Protein 1GP6 (pdb70)

GO terms:
  GO:0009611 response to wounding (P, IEP)
  GO:0009753 response to jasmonic acid (P, IEP)
  GO:0009718 anthocyanin-containing compound biosynthetic process (P, TAS)
  GO:0010023 proanthocyanidin biosynthetic process (P, IMP)
  GO:0007033 vacuole organization (P, IMP)

CATH classification: 2.60.120.330

InterPro domains:
  IPR005123 Oxoglutarate/iron-dependent dioxygenase domain [PS51471] (208-307)
  IPR026992 Non-haem dioxygenase, N-terminal domain [PF14226] (47-160)
  IPR027443 Isopenicillin N synthase-like superfamily [G3DSA:2.60.120.330] (1-350)
  IPR044861 Isopenicillin N synthase-like, Fe(2+) 2OG dioxygenase domain [PF03171] (212-307)
  IPR050295 Plant 2-oxoglutarate-dependent oxidoreductases [PTHR47991] (31-330)

B-factor: mean 23.36, std 8.74, range [10.27, 56.62]

Secondary structure (P-SEA, 3-state):
cbbbbaaaaaaccccccccccccccccccccccaaaaaaccccccbbbbbccccccccaaaaaaaaaaaaaaaacccbbbbccccccaaaaaaaaaaaaaaaaccaaaaaaaccccccccccccccccccccccccccccbbbbbcccccccccccccccccaaaaaaaaaaaaaaaaaaaaaaaaaaaaccccccccccccccccbbbbbbbbbbcccccccccccccbbbbcccbbbbbcccccccccccccbbbbbcccccbbbbbbcaaaaaaacccccccccbbbbbccbbbbbbbbbbccccccccccccccccccccccccccccaaaaaaaaaaaaaaaac

Sequence (349 aa):
VAVERVESLAKSGIISIPKEYIRPKEELESINDVFLEEKKEDGPQVPTIDLKNIESDDEKIRENCIEELKKASLDWGVMHLINHGIPADLMERVKKAGEEFFSLSVEEKEKYANDQATGKIQGYGSKLANNASGQLEWEDYFFHLAYPEEKRDLSIWPKTPSDYIEATSEYAKCLRLLATKVFKALSVGLGLEPDRLEKEVGGLEELLLQMKINYYPKCPQPELALGVEAHTDVSALTFILHNMVPGLQLFYEGKWVTAKCVPDSIVMHIGDTLEILSNGKYKSILHRGLVNKEKVRISWAVFCEPPKDKIVLKPLPEMVSVESPAKFPPRTFAQHIEHKLFGKEQEEL

Solvent-accessible surface area: 16379 Å² total

Structure (mmCIF, N/CA/C/O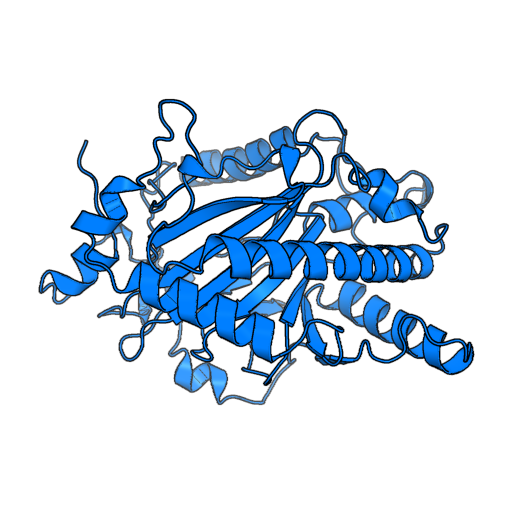 backbone):
data_1GP6
#
_entry.id   1GP6
#
_cell.length_a   61.258
_cell.length_b   72.385
_cell.length_c   87.054
_cell.angle_alpha   90.00
_cell.angle_beta   90.00
_cell.angle_gamma   90.00
#
_symmetry.space_group_name_H-M   'P 21 21 21'
#
loop_
_entity.id
_entity.type
_entity.pdbx_description
1 polymer 'LEUCOANTHOCYANIDIN DIOXYGENASE'
2 non-polymer 'SUCCINIC ACID'
3 non-polymer '2-(N-MORPHOLINO)-ETHANESULFONIC ACID'
4 non-polymer "3,5,7,3',4'-PENTAHYDROXYFLAVONE"
5 non-polymer (2S,3S)-2-(3,4-DIHYDROXYPHENYL)-3,5,7-TRIHYDROXY-2,3-DIHYDRO-4H-CHROMEN-4-ONE
6 non-polymer 'FE (II) ION'
7 water water
#
loop_
_atom_site.group_PDB
_atom_site.id
_atom_site.type_symbol
_atom_site.label_atom_id
_atom_site.label_alt_id
_atom_site.label_comp_id
_atom_site.label_asym_id
_atom_site.label_entity_id
_atom_site.label_seq_id
_atom_site.pdbx_PDB_ins_code
_atom_site.Cartn_x
_atom_site.Cartn_y
_atom_site.Cartn_z
_atom_site.occupancy
_atom_site.B_iso_or_equiv
_atom_site.auth_seq_id
_atom_site.auth_comp_id
_atom_site.auth_asym_id
_atom_site.auth_atom_id
_atom_site.pdbx_PDB_model_num
ATOM 1 N N . VAL A 1 2 ? -1.646 9.414 3.217 1.00 27.01 2 VAL A N 1
ATOM 2 C CA . VAL A 1 2 ? -0.292 9.583 3.733 1.00 27.04 2 VAL A CA 1
ATOM 3 C C . VAL A 1 2 ? -0.318 9.864 5.241 1.00 28.91 2 VAL A C 1
ATOM 4 O O . VAL A 1 2 ? -1.314 10.350 5.794 1.00 29.05 2 VAL A O 1
ATOM 8 N N . ALA A 1 3 ? 0.781 9.533 5.910 1.00 27.56 3 ALA A N 1
ATOM 9 C CA . ALA A 1 3 ? 0.879 9.776 7.341 1.00 27.90 3 ALA A CA 1
ATOM 10 C C . ALA A 1 3 ? 1.587 11.123 7.492 1.00 28.12 3 ALA A C 1
ATOM 11 O O . ALA A 1 3 ? 2.400 11.486 6.644 1.00 28.67 3 ALA A O 1
ATOM 13 N N . VAL A 1 4 ? 1.273 11.864 8.548 1.00 28.44 4 VAL A N 1
ATOM 14 C CA . VAL A 1 4 ? 1.953 13.145 8.804 1.00 29.36 4 VAL A CA 1
ATOM 15 C C . VAL A 1 4 ? 2.787 12.870 10.044 1.00 29.85 4 VAL A C 1
ATOM 16 O O . VAL A 1 4 ? 2.240 12.748 11.141 1.00 30.26 4 VAL A O 1
ATOM 20 N N . GLU A 1 5 ? 4.100 12.746 9.866 1.00 29.24 5 GLU A N 1
ATOM 21 C CA . GLU A 1 5 ? 5.001 12.448 10.978 1.00 29.44 5 GLU A CA 1
ATOM 22 C C . GLU A 1 5 ? 5.879 13.640 11.337 1.00 26.44 5 GLU A C 1
ATOM 23 O O . GLU A 1 5 ? 6.613 14.144 10.493 1.00 29.24 5 GLU A O 1
ATOM 29 N N . ARG A 1 6 ? 5.776 14.124 12.571 1.00 21.07 6 ARG A N 1
ATOM 30 C CA . ARG A 1 6 ? 6.602 15.249 13.014 1.00 18.07 6 ARG A CA 1
ATOM 31 C C . ARG A 1 6 ? 7.729 14.654 13.836 1.00 16.49 6 ARG A C 1
ATOM 32 O O . ARG A 1 6 ? 7.519 13.670 14.556 1.00 16.59 6 ARG A O 1
ATOM 40 N N . VAL A 1 7 ? 8.926 15.244 13.747 1.00 13.69 7 VAL A N 1
ATOM 41 C CA . VAL A 1 7 ? 10.053 14.720 14.505 1.00 14.42 7 VAL A CA 1
ATOM 42 C C . VAL A 1 7 ? 9.829 14.944 16.005 1.00 15.19 7 VAL A C 1
ATOM 43 O O . VAL A 1 7 ? 10.280 14.163 16.847 1.00 16.78 7 VAL A O 1
ATOM 47 N N . GLU A 1 8 ? 9.122 16.002 16.365 1.00 14.77 8 GLU A N 1
ATOM 48 C CA . GLU A 1 8 ? 8.868 16.221 17.786 1.00 15.55 8 GLU A CA 1
ATOM 49 C C . GLU A 1 8 ? 8.020 15.053 18.345 1.00 16.09 8 GLU A C 1
ATOM 50 O O . GLU A 1 8 ? 8.246 14.572 19.461 1.00 16.43 8 GLU A O 1
ATOM 56 N N . SER A 1 9 ? 7.069 14.583 17.546 1.00 17.03 9 SER A N 1
ATOM 57 C CA . SER A 1 9 ? 6.214 13.475 17.943 1.00 18.37 9 SER A CA 1
ATOM 58 C C . SER A 1 9 ? 7.062 12.233 18.119 1.00 20.09 9 SER A C 1
ATOM 59 O O . SER A 1 9 ? 6.967 11.523 19.124 1.00 20.88 9 SER A O 1
ATOM 62 N N . LEU A 1 10 ? 7.910 11.975 17.133 1.00 20.51 10 LEU A N 1
ATOM 63 C CA . LEU A 1 10 ? 8.780 10.819 17.170 1.00 22.44 10 LEU A CA 1
ATOM 64 C C . LEU A 1 10 ? 9.719 10.858 18.372 1.00 22.61 10 LEU A C 1
ATOM 65 O O . LEU A 1 10 ? 9.939 9.818 19.019 1.00 25.72 10 LEU A O 1
ATOM 70 N N . ALA A 1 11 ? 10.254 12.041 18.683 1.00 22.07 11 ALA A N 1
ATOM 71 C CA . ALA A 1 11 ? 11.178 12.223 19.795 1.00 23.49 11 ALA A CA 1
ATOM 72 C C . ALA A 1 11 ? 10.525 11.933 21.139 1.00 25.43 11 ALA A C 1
ATOM 73 O O . ALA A 1 11 ? 11.192 11.554 22.113 1.00 24.72 11 ALA A O 1
ATOM 75 N N . LYS A 1 12 ? 9.215 12.131 21.183 1.00 26.56 12 LYS A N 1
ATOM 76 C CA . LYS A 1 12 ? 8.451 11.918 22.410 1.00 29.33 12 LYS A CA 1
ATOM 77 C C . LYS A 1 12 ? 7.676 10.605 22.455 1.00 28.13 12 LYS A C 1
ATOM 78 O O . LYS A 1 12 ? 7.008 10.322 23.451 1.00 30.25 12 LYS A O 1
ATOM 84 N N . SER A 1 13 ? 7.759 9.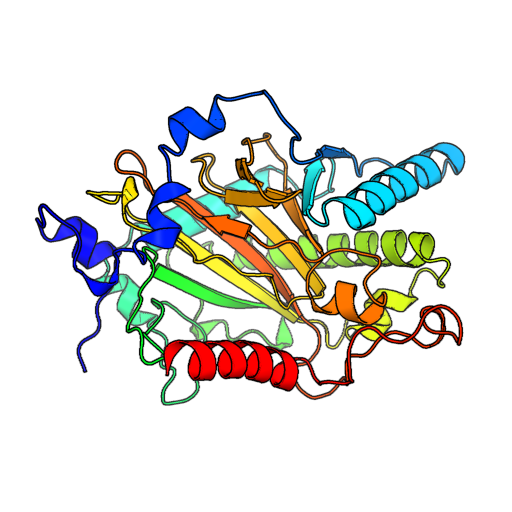806 21.391 1.00 28.93 13 SER A N 1
ATOM 85 C CA . SER A 1 13 ? 7.017 8.541 21.287 1.00 29.71 13 SER A CA 1
ATOM 86 C C . SER A 1 13 ? 7.483 7.351 22.121 1.00 30.89 13 SER A C 1
ATOM 87 O O . SER A 1 13 ? 6.791 6.322 22.173 1.00 32.90 13 SER A O 1
ATOM 90 N N . GLY A 1 14 ? 8.645 7.468 22.749 1.00 30.59 14 GLY A N 1
ATOM 91 C CA . GLY A 1 14 ? 9.165 6.378 23.550 1.00 31.57 14 GLY A CA 1
ATOM 92 C C . GLY A 1 14 ? 10.140 5.460 22.818 1.00 31.99 14 GLY A C 1
ATOM 93 O O . GLY A 1 14 ? 10.449 4.359 23.291 1.00 32.16 14 GLY A O 1
ATOM 94 N N . ILE A 1 15 ? 10.619 5.887 21.652 1.00 30.97 15 ILE A N 1
ATOM 95 C CA . ILE A 1 15 ? 11.560 5.059 20.906 1.00 28.75 15 ILE A CA 1
ATOM 96 C C . ILE A 1 15 ? 12.902 4.995 21.632 1.00 30.12 15 ILE A C 1
ATOM 97 O O . ILE A 1 15 ? 13.273 5.905 22.370 1.00 30.34 15 ILE A O 1
ATOM 102 N N . ILE A 1 16 ? 13.624 3.908 21.406 1.00 30.87 16 ILE A N 1
ATOM 103 C CA . ILE A 1 16 ? 14.936 3.723 22.015 1.00 32.37 16 ILE A CA 1
ATOM 104 C C . ILE A 1 16 ? 15.990 4.107 20.968 1.00 30.28 16 ILE A C 1
ATOM 105 O O . ILE A 1 16 ? 16.964 4.784 21.260 1.00 30.33 16 ILE A O 1
ATOM 110 N N . SER A 1 17 ? 15.752 3.662 19.744 1.00 29.05 17 SER A N 1
ATOM 111 C CA . SER A 1 17 ? 16.639 3.907 18.625 1.00 28.87 17 SER A CA 1
ATOM 112 C C . SER A 1 17 ? 15.898 4.773 17.621 1.00 28.06 17 SER A C 1
ATOM 113 O O . SER A 1 17 ? 14.663 4.814 17.630 1.00 28.08 17 SER A O 1
ATOM 116 N N . ILE A 1 18 ? 16.629 5.461 16.753 1.00 24.87 18 ILE A N 1
ATOM 117 C CA . ILE A 1 18 ? 15.934 6.261 15.755 1.00 22.59 18 ILE A CA 1
ATOM 118 C C . ILE A 1 18 ? 15.569 5.406 14.541 1.00 21.62 18 ILE A C 1
ATOM 119 O O . ILE A 1 18 ? 16.237 4.406 14.241 1.00 21.65 18 ILE A O 1
ATOM 124 N N . PRO A 1 19 ? 14.486 5.768 13.828 1.00 21.02 19 PRO A N 1
ATOM 125 C CA . PRO A 1 19 ? 14.078 5.004 12.645 1.00 22.28 19 PRO A CA 1
ATOM 126 C C . PRO A 1 19 ? 15.226 5.009 11.627 1.00 22.70 19 PRO A C 1
ATOM 127 O O . PRO A 1 19 ? 16.070 5.908 11.623 1.00 20.76 19 PRO A O 1
ATOM 131 N N . LYS A 1 20 ? 15.261 4.000 10.777 1.00 22.26 20 LYS A N 1
ATOM 132 C CA . LYS A 1 20 ? 16.319 3.906 9.776 1.00 22.65 20 LYS A CA 1
ATOM 133 C C . LYS A 1 20 ? 16.433 5.105 8.822 1.00 23.02 20 LYS A C 1
ATOM 134 O O . LYS A 1 20 ? 17.537 5.441 8.378 1.00 22.57 20 LYS A O 1
ATOM 136 N N . GLU A 1 21 ? 15.299 5.728 8.487 1.00 22.55 21 GLU A N 1
ATOM 137 C CA . GLU A 1 21 ? 15.270 6.854 7.562 1.00 22.37 21 GLU A CA 1
ATOM 138 C C . GLU A 1 21 ? 16.094 8.018 8.059 1.00 19.91 21 GLU A C 1
ATOM 139 O O . GLU A 1 21 ? 16.459 8.883 7.266 1.00 19.60 21 GLU A O 1
ATOM 145 N N . TYR A 1 22 ? 16.360 8.048 9.361 1.00 18.07 22 TYR A N 1
ATOM 146 C CA . TYR A 1 22 ? 17.127 9.142 9.967 1.00 19.63 22 TYR A CA 1
ATOM 147 C C . TYR A 1 22 ? 18.616 8.863 10.146 1.00 19.69 22 TYR A C 1
ATOM 148 O O . TYR A 1 22 ? 19.395 9.759 10.464 1.00 19.66 22 TYR A O 1
ATOM 157 N N . ILE A 1 23 ? 19.011 7.621 9.934 1.00 19.47 23 ILE A N 1
ATOM 158 C CA . ILE A 1 23 ? 20.410 7.245 10.084 1.00 19.32 23 ILE A CA 1
ATOM 159 C C . ILE A 1 23 ? 21.141 7.642 8.800 1.00 18.05 23 ILE A C 1
ATOM 160 O O . ILE A 1 23 ? 20.674 7.346 7.699 1.00 20.49 23 ILE A O 1
ATOM 165 N N . ARG A 1 24 ? 22.274 8.328 8.945 1.00 18.59 24 ARG A N 1
ATOM 166 C CA . ARG A 1 24 ? 23.031 8.785 7.784 1.00 18.44 24 ARG A CA 1
ATOM 167 C C . ARG A 1 24 ? 23.767 7.595 7.176 1.00 19.69 24 ARG A C 1
ATOM 168 O O . ARG A 1 24 ? 23.928 6.567 7.833 1.00 19.67 24 ARG A O 1
ATOM 176 N N . PRO A 1 25 ? 24.173 7.718 5.900 1.00 20.99 25 PRO A N 1
ATOM 177 C CA . PRO A 1 25 ? 24.908 6.665 5.191 1.00 22.44 25 PRO A CA 1
ATOM 178 C C . PRO A 1 25 ? 26.201 6.365 5.971 1.00 23.05 25 PRO A C 1
ATOM 179 O O . PRO A 1 25 ? 26.730 7.223 6.674 1.00 21.42 25 PRO A O 1
ATOM 183 N N . LYS A 1 26 ? 26.702 5.137 5.843 1.00 24.37 26 LYS A N 1
ATOM 184 C CA . LYS A 1 26 ? 27.906 4.726 6.563 1.00 24.71 26 LYS A CA 1
ATOM 185 C C . LYS A 1 26 ? 29.074 5.700 6.411 1.00 23.43 26 LYS A C 1
ATOM 186 O O . LYS A 1 26 ? 29.758 6.011 7.383 1.00 23.13 26 LYS A O 1
ATOM 188 N N . GLU A 1 27 ? 29.287 6.196 5.199 1.00 24.66 27 GLU A N 1
ATOM 189 C CA . GLU A 1 27 ? 30.400 7.111 4.954 1.00 24.47 27 GLU A CA 1
ATOM 190 C C . GLU A 1 27 ? 30.264 8.432 5.692 1.00 23.43 27 GLU A C 1
ATOM 191 O O . GLU A 1 27 ? 31.255 9.034 6.109 1.00 24.02 27 GLU A O 1
ATOM 197 N N . GLU A 1 28 ? 29.030 8.887 5.872 1.00 21.42 28 GLU A N 1
ATOM 198 C CA . GLU A 1 28 ? 28.812 10.164 6.562 1.00 18.98 28 GLU A CA 1
ATOM 199 C C . GLU A 1 28 ? 28.924 10.048 8.086 1.00 20.35 28 GLU A C 1
ATOM 200 O O . GLU A 1 28 ? 29.350 10.976 8.764 1.00 19.94 28 GLU A O 1
ATOM 206 N N . LEU A 1 29 ? 28.567 8.891 8.631 1.00 21.32 29 LEU A N 1
ATOM 207 C CA . LEU A 1 29 ? 28.615 8.704 10.075 1.00 21.84 29 LEU A CA 1
ATOM 208 C C . LEU A 1 29 ? 29.985 8.967 10.689 1.00 22.64 29 LEU A C 1
ATOM 209 O O . LEU A 1 29 ? 30.092 9.389 11.843 1.00 22.62 29 LEU A O 1
ATOM 214 N N . GLU A 1 30 ? 31.047 8.708 9.929 1.00 23.90 30 GLU A N 1
ATOM 215 C CA . GLU A 1 30 ? 32.374 8.924 10.466 1.00 26.27 30 GLU A CA 1
ATOM 216 C C . GLU A 1 30 ? 32.700 10.339 10.891 1.00 24.88 30 GLU A C 1
ATOM 217 O O . GLU A 1 30 ? 33.465 10.535 11.834 1.00 26.07 30 GLU A O 1
ATOM 223 N N . SER A 1 31 ? 32.120 11.330 10.214 1.00 21.46 31 SER A N 1
ATOM 224 C CA . SER A 1 31 ? 32.384 12.732 10.534 1.00 21.37 31 SER A CA 1
ATOM 225 C C . SER A 1 31 ? 31.494 13.301 11.620 1.00 20.04 31 SER A C 1
ATOM 226 O O . SER A 1 31 ? 31.686 14.447 12.018 1.00 22.21 31 SER A O 1
ATOM 229 N N . ILE A 1 32 ? 30.522 12.519 12.098 1.00 20.73 32 ILE A N 1
ATOM 230 C CA . ILE A 1 32 ? 29.575 13.008 13.119 1.00 19.40 32 ILE A CA 1
ATOM 231 C C . ILE A 1 32 ? 30.022 12.659 14.534 1.00 22.16 32 ILE A C 1
ATOM 232 O O . ILE A 1 32 ? 30.143 11.482 14.875 1.00 22.87 32 ILE A O 1
ATOM 237 N N . ASN A 1 33 ? 30.293 13.689 15.337 1.00 22.01 33 ASN A N 1
ATOM 238 C CA . ASN A 1 33 ? 30.708 13.506 16.723 1.00 24.37 33 ASN A CA 1
ATOM 239 C C . ASN A 1 33 ? 29.797 14.267 17.692 1.00 25.22 33 ASN A C 1
ATOM 240 O O . ASN A 1 33 ? 28.829 14.903 17.271 1.00 24.49 33 ASN A O 1
ATOM 245 N N . ASP A 1 34 ? 30.107 14.203 18.990 1.00 24.85 34 ASP A N 1
ATOM 246 C CA . ASP A 1 34 ? 29.296 14.886 20.002 1.00 24.73 34 ASP A CA 1
ATOM 247 C C . ASP A 1 34 ? 29.431 16.383 19.832 1.00 24.07 34 ASP A C 1
ATOM 248 O O . ASP A 1 34 ? 30.522 16.917 19.915 1.00 21.97 34 ASP A O 1
ATOM 253 N N . VAL A 1 35 ? 28.304 17.071 19.630 1.00 22.34 35 VAL A N 1
ATOM 254 C CA . VAL A 1 35 ? 28.362 18.498 19.397 1.00 21.22 35 VAL A CA 1
ATOM 255 C C . VAL A 1 35 ? 28.951 19.274 20.568 1.00 21.39 35 VAL A C 1
ATOM 256 O O . VAL A 1 35 ? 29.617 20.293 20.369 1.00 21.29 35 VAL A O 1
ATOM 260 N N . PHE A 1 36 ? 28.733 18.782 21.785 1.00 22.16 36 PHE A N 1
ATOM 261 C CA . PHE A 1 36 ? 29.250 19.470 22.955 1.00 23.57 36 PHE A CA 1
ATOM 262 C C . PHE A 1 36 ? 30.764 19.296 23.063 1.00 25.07 36 PHE A C 1
ATOM 263 O O . PHE A 1 36 ? 31.465 20.228 23.459 1.00 26.45 36 PHE A O 1
ATOM 271 N N . LEU A 1 37 ? 31.258 18.115 22.698 1.00 25.76 37 LEU A N 1
ATOM 272 C CA . LEU A 1 37 ? 32.695 17.864 22.725 1.00 28.50 37 LEU A CA 1
ATOM 273 C C . LEU A 1 37 ? 33.342 18.684 21.603 1.00 29.32 37 LEU A C 1
ATOM 274 O O . LEU A 1 37 ? 34.419 19.253 21.773 1.00 27.74 37 LEU A O 1
ATOM 279 N N . GLU A 1 38 ? 32.660 18.768 20.460 1.00 28.67 38 GLU A N 1
ATOM 280 C CA . GLU A 1 38 ? 33.159 19.547 19.322 1.00 30.90 38 GLU A CA 1
ATOM 281 C C . GLU A 1 38 ? 33.178 21.047 19.613 1.00 31.41 38 GLU A C 1
ATOM 282 O O . GLU A 1 38 ? 34.122 21.740 19.235 1.00 32.08 38 GLU A O 1
ATOM 288 N N . GLU A 1 39 ? 32.130 21.559 20.259 1.00 33.00 39 GLU A N 1
ATOM 289 C CA . GLU A 1 39 ? 32.062 22.986 20.574 1.00 34.71 39 GLU A CA 1
ATOM 290 C C . GLU A 1 39 ? 33.186 23.448 21.518 1.00 37.16 39 GLU A C 1
ATOM 291 O O . GLU A 1 39 ? 33.614 24.609 21.467 1.00 37.18 39 GLU A O 1
ATOM 297 N N . LYS A 1 40 ? 33.653 22.535 22.371 1.00 39.12 40 LYS A N 1
ATOM 298 C CA . LYS A 1 40 ? 34.707 22.833 23.335 1.00 40.94 40 LYS A CA 1
ATOM 299 C C . LYS A 1 40 ? 36.085 22.897 22.679 1.00 42.20 40 LYS A C 1
ATOM 300 O O . LYS A 1 40 ? 36.989 23.567 23.190 1.00 42.80 40 LYS A O 1
ATOM 302 N N . LYS A 1 41 ? 36.255 22.208 21.553 1.00 43.44 41 LYS A N 1
ATOM 303 C CA . LYS A 1 41 ? 37.548 22.208 20.866 1.00 45.24 41 LYS A CA 1
ATOM 304 C C . LYS A 1 41 ? 37.880 23.577 20.298 1.00 46.09 41 LYS A C 1
ATOM 305 O O . LYS A 1 41 ? 37.086 24.153 19.561 1.00 46.91 41 LYS A O 1
ATOM 311 N N . GLU A 1 42 ? 39.064 24.090 20.630 1.00 46.82 42 GLU A N 1
ATOM 312 C CA . GLU A 1 42 ? 39.469 25.411 20.160 1.00 47.48 42 GLU A CA 1
ATOM 313 C C . GLU A 1 42 ? 40.663 25.400 19.210 1.00 47.12 42 GLU A C 1
ATOM 314 O O . GLU A 1 42 ? 41.287 26.431 18.960 1.00 48.15 42 GLU A O 1
ATOM 320 N N . ASP A 1 43 ? 40.968 24.223 18.681 1.00 46.40 43 ASP A N 1
ATOM 321 C CA . ASP A 1 43 ? 42.067 24.051 17.745 1.00 44.83 43 ASP A CA 1
ATOM 322 C C . ASP A 1 43 ? 41.524 24.066 16.313 1.00 41.99 43 ASP A C 1
ATOM 323 O O . ASP A 1 43 ? 40.354 23.758 16.079 1.00 41.20 43 ASP A O 1
ATOM 328 N N . GLY A 1 44 ? 42.375 24.425 15.362 1.00 37.78 44 GLY A N 1
ATOM 329 C CA . GLY A 1 44 ? 41.936 24.463 13.982 1.00 33.62 44 GLY A CA 1
ATOM 330 C C . GLY A 1 44 ? 41.304 25.795 13.644 1.00 30.08 44 GLY A C 1
ATOM 331 O O . GLY A 1 44 ? 41.130 26.641 14.517 1.00 30.22 44 GLY A O 1
ATOM 332 N N . PRO A 1 45 ? 40.956 26.009 12.367 1.00 28.14 45 PRO A N 1
ATOM 333 C CA . PRO A 1 45 ? 40.337 27.248 11.898 1.00 26.97 45 PRO A CA 1
ATOM 334 C C . PRO A 1 45 ? 39.024 27.463 12.629 1.00 24.77 45 PRO A C 1
ATOM 335 O O . PRO A 1 45 ? 38.336 26.512 12.973 1.00 24.89 45 PRO A O 1
ATOM 339 N N . GLN A 1 46 ? 38.681 28.721 12.847 1.00 24.42 46 GLN A N 1
ATOM 340 C CA . GLN A 1 46 ? 37.469 29.063 13.565 1.00 24.15 46 GLN A CA 1
ATOM 341 C C . GLN A 1 46 ? 36.659 30.056 12.761 1.00 22.39 46 GLN A C 1
ATOM 342 O O . GLN A 1 46 ? 37.217 30.881 12.055 1.00 20.66 46 GLN A O 1
ATOM 348 N N . VAL A 1 47 ? 35.336 29.998 12.897 1.00 20.68 47 VAL A N 1
ATOM 349 C CA . VAL A 1 47 ? 34.484 30.938 12.192 1.00 19.12 47 VAL A CA 1
ATOM 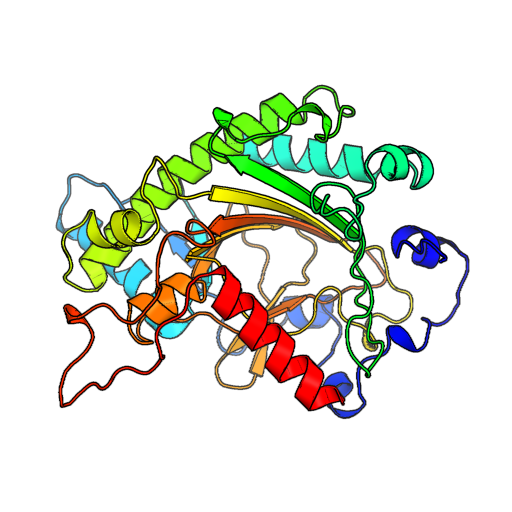350 C C . VAL A 1 47 ? 34.856 32.350 12.607 1.00 19.75 47 VAL A C 1
ATOM 351 O O . VAL A 1 47 ? 35.007 32.644 13.799 1.00 19.40 47 VAL A O 1
ATOM 355 N N . PRO A 1 48 ? 34.994 33.259 11.630 1.00 20.23 48 PRO A N 1
ATOM 356 C CA . PRO A 1 48 ? 35.357 34.628 12.002 1.00 20.79 48 PRO A CA 1
ATOM 357 C C . PRO A 1 48 ? 34.265 35.469 12.626 1.00 21.19 48 PRO A C 1
ATOM 358 O O . PRO A 1 48 ? 33.091 35.289 12.337 1.00 20.27 48 PRO A O 1
ATOM 362 N N . THR A 1 49 ? 34.659 36.364 13.536 1.00 21.18 49 THR A N 1
ATOM 363 C CA . THR A 1 49 ? 33.717 37.303 14.126 1.00 21.99 49 THR A CA 1
ATOM 364 C C . THR A 1 49 ? 34.051 38.592 13.385 1.00 23.21 49 THR A C 1
ATOM 365 O O . THR A 1 49 ? 35.214 38.991 13.333 1.00 24.14 49 THR A O 1
ATOM 369 N N . ILE A 1 50 ? 33.039 39.227 12.811 1.00 22.58 50 ILE A N 1
ATOM 370 C CA . ILE A 1 50 ? 33.195 40.434 12.025 1.00 22.42 50 ILE A CA 1
ATOM 371 C C . ILE A 1 50 ? 32.417 41.571 12.667 1.00 22.34 50 ILE A C 1
ATOM 372 O O . ILE A 1 50 ? 31.199 41.508 12.829 1.00 22.80 50 ILE A O 1
ATOM 377 N N . ASP A 1 51 ? 33.147 42.621 13.036 1.00 22.28 51 ASP A N 1
ATOM 378 C CA . ASP A 1 51 ? 32.573 43.771 13.718 1.00 21.72 51 ASP A CA 1
ATOM 379 C C . ASP A 1 51 ? 32.073 44.794 12.705 1.00 21.97 51 ASP A C 1
ATOM 380 O O . ASP A 1 51 ? 32.879 45.361 11.959 1.00 21.97 51 ASP A O 1
ATOM 385 N N . LEU A 1 52 ? 30.769 45.059 12.696 1.00 21.64 52 LEU A N 1
ATOM 386 C CA . LEU A 1 52 ? 30.188 46.001 11.761 1.00 21.98 52 LEU A CA 1
ATOM 387 C C . LEU A 1 52 ? 29.984 47.404 12.311 1.00 21.71 52 LEU A C 1
ATOM 388 O O . LEU A 1 52 ? 29.354 48.233 11.664 1.00 21.54 52 LEU A O 1
ATOM 393 N N . LYS A 1 53 ? 30.515 47.672 13.494 1.00 23.10 53 LYS A N 1
ATOM 394 C CA . LYS A 1 53 ? 30.328 48.993 14.099 1.00 26.04 53 LYS A CA 1
ATOM 395 C C . LYS A 1 53 ? 30.627 50.173 13.173 1.00 25.93 53 LYS A C 1
ATOM 396 O O . LYS A 1 53 ? 29.864 51.136 13.121 1.00 27.91 53 LYS A O 1
ATOM 402 N N . ASN A 1 54 ? 31.719 50.085 12.422 1.00 26.77 54 ASN A N 1
ATOM 403 C CA . ASN A 1 54 ? 32.126 51.185 11.547 1.00 26.77 54 ASN A CA 1
ATOM 404 C C . ASN A 1 54 ? 31.776 51.048 10.069 1.00 28.99 54 ASN A C 1
ATOM 405 O O . ASN A 1 54 ? 32.363 51.733 9.224 1.00 29.94 54 ASN A O 1
ATOM 410 N N . ILE A 1 55 ? 30.807 50.197 9.750 1.00 28.98 55 ILE A N 1
ATOM 411 C CA . ILE A 1 55 ? 30.445 49.978 8.351 1.00 30.39 55 ILE A CA 1
ATOM 412 C C . ILE A 1 55 ? 29.966 51.228 7.611 1.00 32.60 55 ILE A C 1
ATOM 413 O O . ILE A 1 55 ? 30.093 51.320 6.387 1.00 33.10 55 ILE A O 1
ATOM 418 N N . GLU A 1 56 ? 29.418 52.190 8.338 1.00 34.29 56 GLU A N 1
ATOM 419 C CA . GLU A 1 56 ? 28.942 53.421 7.710 1.00 36.62 56 GLU A CA 1
ATOM 420 C C . GLU A 1 56 ? 29.462 54.663 8.423 1.00 37.58 56 GLU A C 1
ATOM 421 O O . GLU A 1 56 ? 28.787 55.694 8.500 1.00 37.90 56 GLU A O 1
ATOM 427 N N . SER A 1 57 ? 30.679 54.542 8.937 1.00 38.10 57 SER A N 1
ATOM 428 C CA . SER A 1 57 ? 31.345 55.617 9.653 1.00 39.35 57 SER A CA 1
ATOM 429 C C . SER A 1 57 ? 31.802 56.723 8.702 1.00 40.18 57 SER A C 1
ATOM 430 O O . SER A 1 57 ? 32.197 56.444 7.567 1.00 39.00 57 SER A O 1
ATOM 433 N N . ASP A 1 58 ? 31.737 57.970 9.179 1.00 41.82 58 ASP A N 1
ATOM 434 C CA . ASP A 1 58 ? 32.168 59.142 8.407 1.00 43.64 58 ASP A CA 1
ATOM 435 C C . ASP A 1 58 ? 33.692 59.096 8.273 1.00 43.20 58 ASP A C 1
ATOM 436 O O . ASP A 1 58 ? 34.278 59.663 7.347 1.00 43.09 58 ASP A O 1
ATOM 441 N N . ASP A 1 59 ? 34.322 58.425 9.225 1.00 42.81 59 ASP A N 1
ATOM 442 C CA . ASP A 1 59 ? 35.771 58.262 9.234 1.00 42.46 59 ASP A CA 1
ATOM 443 C C . ASP A 1 59 ? 36.153 57.221 8.171 1.00 42.10 59 ASP A C 1
ATOM 444 O O . ASP A 1 59 ? 35.974 56.006 8.367 1.00 41.42 59 ASP A O 1
ATOM 449 N N . GLU A 1 60 ? 36.686 57.708 7.055 1.00 40.68 60 GLU A N 1
ATOM 450 C CA . GLU A 1 60 ? 37.074 56.864 5.941 1.00 40.44 60 GLU A CA 1
ATOM 451 C C . GLU A 1 60 ? 37.998 55.670 6.215 1.00 39.20 60 GLU A C 1
ATOM 452 O O . GLU A 1 60 ? 37.688 54.551 5.804 1.00 38.95 60 GLU A O 1
ATOM 458 N N . LYS A 1 61 ? 39.135 55.887 6.874 1.00 37.39 61 LYS A N 1
ATOM 459 C CA . LYS A 1 61 ? 40.059 54.778 7.144 1.00 36.75 61 LYS A CA 1
ATOM 460 C C . LYS A 1 61 ? 39.380 53.656 7.939 1.00 35.12 61 LYS A C 1
ATOM 461 O O . LYS A 1 61 ? 39.526 52.467 7.623 1.00 34.64 61 LYS A O 1
ATOM 463 N N . ILE A 1 62 ? 38.645 54.048 8.972 1.00 35.09 62 ILE A N 1
ATOM 464 C CA . ILE A 1 62 ? 37.942 53.099 9.819 1.00 35.86 62 ILE A CA 1
ATOM 465 C C . ILE A 1 62 ? 36.823 52.389 9.049 1.00 34.66 62 ILE A C 1
ATOM 466 O O . ILE A 1 62 ? 36.634 51.183 9.218 1.00 34.40 62 ILE A O 1
ATOM 471 N N . ARG A 1 63 ? 36.090 53.124 8.211 1.00 32.84 63 ARG A N 1
ATOM 472 C CA . ARG A 1 63 ? 35.024 52.517 7.411 1.00 32.85 63 ARG A CA 1
ATOM 473 C C . ARG A 1 63 ? 35.627 51.485 6.443 1.00 32.63 63 ARG A C 1
ATOM 474 O O . ARG A 1 63 ? 35.169 50.337 6.375 1.00 31.02 63 ARG A O 1
ATOM 482 N N . GLU A 1 64 ? 36.668 51.883 5.714 1.00 31.40 64 GLU A N 1
ATOM 483 C CA . GLU A 1 64 ? 37.337 51.001 4.775 1.00 32.10 64 GLU A CA 1
ATOM 484 C C . GLU A 1 64 ? 37.911 49.763 5.469 1.00 31.47 64 GLU A C 1
ATOM 485 O O . GLU A 1 64 ? 37.903 48.670 4.899 1.00 32.04 64 GLU A O 1
ATOM 491 N N . ASN A 1 65 ? 38.406 49.920 6.697 1.00 29.83 65 ASN A N 1
ATOM 492 C CA . ASN A 1 65 ? 38.942 48.776 7.426 1.00 29.31 65 ASN A CA 1
ATOM 493 C C . ASN A 1 65 ? 37.834 47.759 7.703 1.00 27.44 65 ASN A C 1
ATOM 494 O O . ASN A 1 65 ? 38.069 46.558 7.625 1.00 26.60 65 ASN A O 1
ATOM 499 N N . CYS A 1 66 ? 36.644 48.254 8.025 1.00 26.39 66 CYS A N 1
ATOM 500 C CA . CYS A 1 66 ? 35.479 47.394 8.310 1.00 25.52 66 CYS A CA 1
ATOM 501 C C . CYS A 1 66 ? 35.080 46.648 7.031 1.00 25.03 66 CYS A C 1
ATOM 502 O O . CYS A 1 66 ? 34.889 45.431 7.044 1.00 25.86 66 CYS A O 1
ATOM 505 N N . ILE A 1 67 ? 34.941 47.393 5.940 1.00 24.53 67 ILE A N 1
ATOM 506 C CA . ILE A 1 67 ? 34.618 46.818 4.634 1.00 25.56 67 ILE A CA 1
ATOM 507 C C . ILE A 1 67 ? 35.622 45.729 4.237 1.00 24.62 67 ILE A C 1
ATOM 508 O O . ILE A 1 67 ? 35.232 44.667 3.739 1.00 23.33 67 ILE A O 1
ATOM 513 N N . GLU A 1 68 ? 36.912 45.984 4.466 1.00 23.37 68 GLU A N 1
ATOM 514 C CA . GLU A 1 68 ? 37.945 45.019 4.127 1.00 23.25 68 GLU A CA 1
ATOM 515 C C . GLU A 1 68 ? 37.853 43.750 4.967 1.00 21.86 68 GLU A C 1
ATOM 516 O O . GLU A 1 68 ? 38.089 42.657 4.461 1.00 21.16 68 GLU A O 1
ATOM 522 N N . GLU A 1 69 ? 37.558 43.886 6.260 1.00 21.26 69 GLU A N 1
ATOM 523 C CA . GLU A 1 69 ? 37.436 42.713 7.103 1.00 22.22 69 GLU A CA 1
ATOM 524 C C . GLU A 1 69 ? 36.226 41.894 6.653 1.00 20.84 69 GLU A C 1
ATOM 525 O O . GLU A 1 69 ? 36.286 40.675 6.595 1.00 21.53 69 GLU A O 1
ATOM 531 N N . LEU A 1 70 ? 35.138 42.576 6.343 1.00 20.30 70 LEU A N 1
ATOM 532 C CA . LEU A 1 70 ? 33.927 41.881 5.890 1.00 20.89 70 LEU A CA 1
ATOM 533 C C . LEU A 1 70 ? 34.196 41.162 4.561 1.00 21.41 70 LEU A C 1
ATOM 534 O O . LEU A 1 70 ? 33.813 39.994 4.368 1.00 20.79 70 LEU A O 1
ATOM 539 N N . LYS A 1 71 ? 34.858 41.881 3.652 1.00 20.36 71 LYS A N 1
ATOM 540 C CA . LYS A 1 71 ? 35.215 41.359 2.342 1.00 20.48 71 LYS A CA 1
ATOM 541 C C . LYS A 1 71 ? 36.068 40.127 2.502 1.00 21.68 71 LYS A C 1
ATOM 542 O O . LYS A 1 71 ? 35.783 39.089 1.907 1.00 20.43 71 LYS A O 1
ATOM 548 N N . LYS A 1 72 ? 37.124 40.235 3.313 1.00 19.89 72 LYS A N 1
ATOM 549 C CA . LYS A 1 72 ? 38.020 39.107 3.529 1.00 20.90 72 LYS A CA 1
ATOM 550 C C . LYS A 1 72 ? 37.336 37.856 4.083 1.00 19.93 72 LYS A C 1
ATOM 551 O O . LYS A 1 72 ? 37.609 36.748 3.618 1.00 18.40 72 LYS A O 1
ATOM 557 N N . ALA A 1 73 ? 36.453 38.026 5.067 1.00 18.81 73 ALA A N 1
ATOM 558 C CA . ALA A 1 73 ? 35.735 36.879 5.629 1.00 17.77 73 ALA A CA 1
ATOM 559 C C . ALA A 1 73 ? 34.812 36.245 4.562 1.00 17.37 73 ALA A C 1
ATOM 560 O O . ALA A 1 73 ? 34.638 35.015 4.511 1.00 17.62 73 ALA A O 1
ATOM 562 N N . SER A 1 74 ? 34.240 37.092 3.720 1.00 16.49 74 SER A N 1
ATOM 563 C CA . SER A 1 74 ? 33.316 36.636 2.678 1.00 15.49 74 SER A CA 1
ATOM 564 C C . SER A 1 74 ? 34.005 35.900 1.544 1.00 16.82 74 SER A C 1
ATOM 565 O O . SER A 1 74 ? 33.401 35.017 0.947 1.00 16.78 74 SER A O 1
ATOM 568 N N . LEU A 1 75 ? 35.253 36.258 1.224 1.00 16.64 75 LEU A N 1
ATOM 569 C CA . LEU A 1 75 ? 35.998 35.568 0.154 1.00 17.20 75 LEU A CA 1
ATOM 570 C C . LEU A 1 75 ? 36.586 34.257 0.647 1.00 16.87 75 LEU A C 1
ATOM 571 O O . LEU A 1 75 ? 36.874 33.346 -0.126 1.00 18.96 75 LEU A O 1
ATOM 576 N N . ASP A 1 76 ? 36.817 34.186 1.950 1.00 17.48 76 ASP A N 1
ATOM 577 C CA . ASP A 1 76 ? 37.467 33.032 2.543 1.00 19.45 76 ASP A CA 1
ATOM 578 C C . ASP A 1 76 ? 36.472 32.007 3.080 1.00 19.57 76 ASP A C 1
ATOM 579 O O . ASP A 1 76 ? 36.347 30.898 2.538 1.00 19.53 76 ASP A O 1
ATOM 584 N N . TRP A 1 77 ? 35.786 32.385 4.155 1.00 18.68 77 TRP A N 1
ATOM 585 C CA . TRP A 1 77 ? 34.784 31.531 4.789 1.00 17.61 77 TRP A CA 1
ATOM 586 C C . TRP A 1 77 ? 33.390 31.620 4.145 1.00 17.89 77 TRP A C 1
ATOM 587 O O . TRP A 1 77 ? 32.721 30.595 3.918 1.00 17.18 77 TRP A O 1
ATOM 598 N N . GLY A 1 78 ? 32.936 32.849 3.898 1.00 16.53 78 GLY A N 1
ATOM 599 C CA . GLY A 1 78 ? 31.590 33.045 3.368 1.00 15.64 78 GLY A CA 1
ATOM 600 C C . GLY A 1 78 ? 30.584 32.966 4.517 1.00 16.10 78 GLY A C 1
ATOM 601 O O . GLY A 1 78 ? 29.380 33.013 4.298 1.00 16.12 78 GLY A O 1
ATOM 602 N N . VAL A 1 79 ? 31.069 32.860 5.753 1.00 13.16 79 VAL A N 1
ATOM 603 C CA . VAL A 1 79 ? 30.170 32.793 6.920 1.00 14.14 79 VAL A CA 1
ATOM 604 C C . VAL A 1 79 ? 30.906 33.456 8.097 1.00 15.22 79 VAL A C 1
ATOM 605 O O . VAL A 1 79 ? 32.129 33.413 8.130 1.00 16.83 79 VAL A O 1
ATOM 609 N N . MET A 1 80 ? 30.173 34.040 9.046 1.00 15.97 80 MET A N 1
ATOM 610 C CA . MET A 1 80 ? 30.806 34.761 10.138 1.00 17.10 80 MET A CA 1
ATOM 611 C C . MET A 1 80 ? 29.785 35.132 11.201 1.00 18.14 80 MET A C 1
ATOM 612 O O . MET A 1 80 ? 28.572 35.085 10.971 1.00 17.14 80 MET A O 1
ATOM 617 N N . HIS A 1 81 ? 30.296 35.491 12.371 1.00 17.92 81 HIS A N 1
ATOM 618 C CA . HIS A 1 81 ? 29.461 35.955 13.449 1.00 17.14 81 HIS A CA 1
ATOM 619 C C . HIS A 1 81 ? 29.532 37.471 13.380 1.00 17.40 81 HIS A C 1
ATOM 620 O O . HIS A 1 81 ? 30.611 38.038 13.590 1.00 18.35 81 HIS A O 1
ATOM 627 N N . LEU A 1 82 ? 28.417 38.136 13.088 1.00 17.24 82 LEU A N 1
ATOM 628 C CA . LEU A 1 82 ? 28.399 39.585 13.042 1.00 17.25 82 LEU A CA 1
ATOM 629 C C . LEU A 1 82 ? 28.132 40.178 14.438 1.00 20.44 82 LEU A C 1
ATOM 630 O O . LEU A 1 82 ? 27.233 39.712 15.138 1.00 18.20 82 LEU A O 1
ATOM 635 N N . ILE A 1 83 ? 28.922 41.187 14.834 1.00 21.86 83 ILE A N 1
ATOM 636 C CA . ILE A 1 83 ? 28.686 41.885 16.109 1.00 21.90 83 ILE A CA 1
ATOM 637 C C . ILE A 1 83 ? 28.532 43.371 15.803 1.00 21.38 83 ILE A C 1
ATOM 638 O O . ILE A 1 83 ? 29.007 43.846 14.752 1.00 20.74 83 ILE A O 1
ATOM 643 N N . ASN A 1 84 ? 27.855 44.106 16.687 1.00 21.76 84 ASN A N 1
ATOM 644 C CA . ASN A 1 84 ? 27.601 45.534 16.469 1.00 23.62 84 ASN A CA 1
ATOM 645 C C . ASN A 1 84 ? 26.896 45.725 15.122 1.00 24.27 84 ASN A C 1
ATOM 646 O O . ASN A 1 84 ? 27.199 46.657 14.358 1.00 23.53 84 ASN A O 1
ATOM 651 N N . HIS A 1 85 ? 25.917 44.852 14.864 1.00 22.38 85 HIS A N 1
ATOM 652 C CA . HIS A 1 85 ? 25.137 44.848 13.619 1.00 21.60 85 HIS A CA 1
ATOM 653 C C . HIS A 1 85 ? 23.970 45.842 13.584 1.00 21.25 85 HIS A C 1
ATOM 654 O O . HIS A 1 85 ? 23.292 45.987 12.564 1.00 21.95 85 HIS A O 1
ATOM 661 N N . GLY A 1 86 ? 23.710 46.509 14.705 1.00 22.09 86 GLY A N 1
ATOM 662 C CA . GLY A 1 86 ? 22.625 47.473 14.731 1.00 20.95 86 GLY A CA 1
ATOM 663 C C . GLY A 1 86 ? 21.234 46.956 15.061 1.00 21.74 86 GLY A C 1
ATOM 664 O O . GLY A 1 86 ? 20.318 47.758 15.166 1.00 22.41 86 GLY A O 1
ATOM 665 N N . ILE A 1 87 ? 21.049 45.645 15.218 1.00 20.23 87 ILE A N 1
ATOM 666 C CA . ILE A 1 87 ? 19.714 45.120 15.532 1.00 19.51 87 ILE A CA 1
ATOM 667 C C . ILE A 1 87 ? 19.614 45.107 17.056 1.00 19.40 87 ILE A C 1
ATOM 668 O O . ILE A 1 87 ? 20.435 44.495 17.709 1.00 20.19 87 ILE A O 1
ATOM 673 N N . PRO A 1 88 ? 18.608 45.779 17.627 1.00 19.89 88 PRO A N 1
ATOM 674 C CA . PRO A 1 88 ? 18.496 45.788 19.085 1.00 20.73 88 PRO A CA 1
ATOM 675 C C . PRO A 1 88 ? 18.484 44.414 19.712 1.00 20.09 88 PRO A C 1
ATOM 676 O O . PRO A 1 88 ? 17.782 43.493 19.249 1.00 18.38 88 PRO A O 1
ATOM 680 N N . ALA A 1 89 ? 19.256 44.280 20.777 1.00 19.75 89 ALA A N 1
ATOM 681 C CA . ALA A 1 89 ? 19.362 43.018 21.487 1.00 20.04 89 ALA A CA 1
ATOM 682 C C . ALA A 1 89 ? 18.038 42.582 22.085 1.00 22.17 89 ALA A C 1
ATOM 683 O O . ALA A 1 89 ? 17.725 41.394 22.072 1.00 18.90 89 ALA A O 1
ATOM 685 N N . ASP A 1 90 ? 17.243 43.521 22.594 1.00 19.93 90 ASP A N 1
ATOM 686 C CA . ASP A 1 90 ? 15.982 43.115 23.196 1.00 19.99 90 ASP A CA 1
ATOM 687 C C . ASP A 1 90 ? 14.971 42.691 22.160 1.00 20.02 90 ASP A C 1
ATOM 688 O O . ASP A 1 90 ? 14.153 41.836 22.440 1.00 19.53 90 ASP A O 1
ATOM 693 N N . LEU A 1 91 ? 15.022 43.265 20.954 1.00 17.54 91 LEU A N 1
ATOM 694 C CA . LEU A 1 91 ? 14.093 42.831 19.914 1.00 17.88 91 LEU A CA 1
ATOM 695 C C . LEU A 1 91 ? 14.403 41.363 19.554 1.00 17.24 91 LEU A C 1
ATOM 696 O O . LEU A 1 91 ? 13.494 40.544 19.417 1.00 18.82 91 LEU A O 1
ATOM 701 N N . MET A 1 92 ? 15.685 41.040 19.415 1.00 16.47 92 MET A N 1
ATOM 702 C CA . MET A 1 92 ? 16.066 39.672 19.094 1.00 18.62 92 MET A CA 1
ATOM 703 C C . MET A 1 92 ? 15.640 38.704 20.201 1.00 18.46 92 MET A C 1
ATOM 704 O O . MET A 1 92 ? 15.204 37.586 19.917 1.00 18.69 92 MET A O 1
ATOM 709 N N . GLU A 1 93 ? 15.740 39.121 21.461 1.00 17.48 93 GLU A N 1
ATOM 710 C CA . GLU A 1 93 ? 15.314 38.229 22.540 1.00 16.94 93 GLU A CA 1
ATOM 711 C C . GLU A 1 93 ? 13.810 38.033 22.472 1.00 15.25 93 GLU A C 1
ATOM 712 O O . GLU A 1 93 ? 13.309 36.958 22.797 1.00 16.28 93 GLU A O 1
ATOM 718 N N . ARG A 1 94 ? 13.065 39.081 22.109 1.00 14.72 94 ARG A N 1
ATOM 719 C CA . ARG A 1 94 ? 11.616 38.951 22.011 1.00 14.31 94 ARG A CA 1
ATOM 720 C C . ARG A 1 94 ? 11.237 37.991 20.879 1.00 16.52 94 ARG A C 1
ATOM 721 O O . ARG A 1 94 ? 10.305 37.194 21.016 1.00 14.81 94 ARG A O 1
ATOM 729 N N . VAL A 1 95 ? 11.941 38.092 19.757 1.00 15.96 95 VAL A N 1
ATOM 730 C CA . VAL A 1 95 ? 11.649 37.210 18.632 1.00 18.20 95 VAL A CA 1
ATOM 731 C C . VAL A 1 95 ? 11.886 35.751 19.052 1.00 16.53 95 VAL A C 1
ATOM 732 O O . VAL A 1 95 ? 11.041 34.875 18.805 1.00 19.01 95 VAL A O 1
ATOM 736 N N . LYS A 1 96 ? 13.014 35.488 19.707 1.00 17.81 96 LYS A N 1
ATOM 737 C CA . LYS A 1 96 ? 13.333 34.131 20.119 1.00 17.41 96 LYS A CA 1
ATOM 738 C C . LYS A 1 96 ? 12.354 33.604 21.151 1.00 18.69 96 LYS A C 1
ATOM 739 O O . LYS A 1 96 ? 11.945 32.436 21.098 1.00 17.09 96 LYS A O 1
ATOM 745 N N . LYS A 1 97 ? 11.977 34.447 22.109 1.00 17.44 97 LYS A N 1
ATOM 746 C CA . LYS A 1 97 ? 11.025 34.013 23.116 1.00 16.92 97 LYS A CA 1
ATOM 747 C C . LYS A 1 97 ? 9.711 33.629 22.426 1.00 17.05 97 LYS A C 1
ATOM 748 O O . LYS A 1 97 ? 9.089 32.612 22.754 1.00 15.53 97 LYS A O 1
ATOM 754 N N . ALA A 1 98 ? 9.292 34.428 21.435 1.00 16.60 98 ALA A N 1
ATOM 755 C CA . ALA A 1 98 ? 8.034 34.142 20.774 1.00 16.56 98 ALA A CA 1
ATOM 756 C C . ALA A 1 98 ? 8.093 32.836 20.007 1.00 17.47 98 ALA A C 1
ATOM 757 O O . ALA A 1 98 ? 7.104 32.117 19.961 1.00 16.89 98 ALA A O 1
ATOM 759 N N . GLY A 1 99 ? 9.247 32.537 19.425 1.00 17.85 99 GLY A N 1
ATOM 760 C CA . GLY A 1 99 ? 9.393 31.300 18.659 1.00 18.39 99 GLY A CA 1
ATOM 761 C C . GLY A 1 99 ? 9.394 30.092 19.585 1.00 18.36 99 GLY A C 1
ATOM 762 O O . GLY A 1 99 ? 8.784 29.051 19.284 1.00 17.55 99 GLY A O 1
ATOM 763 N N . GLU A 1 100 ? 10.068 30.241 20.725 1.00 17.21 100 GLU A N 1
ATOM 764 C CA . GLU A 1 100 ? 10.125 29.195 21.733 1.00 16.85 100 GLU A CA 1
ATOM 765 C C . GLU A 1 100 ? 8.709 28.895 22.230 1.00 18.44 100 GLU A C 1
ATOM 766 O O . GLU A 1 100 ? 8.331 27.735 22.417 1.00 17.97 100 GLU A O 1
ATOM 772 N N . GLU A 1 101 ? 7.924 29.946 22.453 1.00 18.53 101 GLU A N 1
ATOM 773 C CA . GLU A 1 101 ? 6.543 29.762 22.900 1.00 18.61 101 GLU A CA 1
ATOM 774 C C . GLU A 1 101 ? 5.677 29.079 21.867 1.00 17.00 101 GLU A C 1
ATOM 775 O O . GLU A 1 101 ? 4.850 28.231 22.203 1.00 17.87 101 GLU A O 1
ATOM 781 N N . PHE A 1 102 ? 5.839 29.438 20.600 1.00 16.01 102 PHE A N 1
ATOM 782 C CA . PHE A 1 102 ? 5.035 28.773 19.589 1.00 16.00 102 PHE A CA 1
ATOM 783 C C . PHE A 1 102 ? 5.413 27.289 19.558 1.00 15.81 102 PHE A C 1
ATOM 784 O O . PHE A 1 102 ? 4.535 26.413 19.546 1.00 16.82 102 PHE A O 1
ATOM 792 N N . PHE A 1 103 ? 6.708 26.992 19.557 1.00 16.26 103 PHE A N 1
ATOM 793 C CA . PHE A 1 103 ? 7.099 25.589 19.493 1.00 15.08 103 PHE A CA 1
ATOM 794 C C . PHE A 1 103 ? 6.782 24.790 20.737 1.00 17.67 103 PHE A C 1
ATOM 795 O O . PHE A 1 103 ? 6.784 23.553 20.695 1.00 17.84 103 PHE A O 1
ATOM 803 N N . SER A 1 104 ? 6.494 25.478 21.839 1.00 19.39 104 SER A N 1
ATOM 804 C CA . SER A 1 104 ? 6.122 24.776 23.065 1.00 21.21 104 SER A CA 1
ATOM 805 C C . SER A 1 104 ? 4.674 24.313 23.054 1.00 20.50 104 SER A C 1
ATOM 806 O O . SER A 1 104 ? 4.248 23.553 23.946 1.00 21.23 104 SER A O 1
ATOM 809 N N . LEU A 1 105 ? 3.905 24.774 22.078 1.00 19.24 105 LEU A N 1
ATOM 810 C CA . LEU A 1 105 ? 2.516 24.341 21.950 1.00 20.60 105 LEU A CA 1
ATOM 811 C C . LEU A 1 105 ? 2.577 22.855 21.565 1.00 20.46 105 LEU A C 1
ATOM 812 O O . LEU A 1 105 ? 3.595 22.370 21.073 1.00 20.55 105 LEU A O 1
ATOM 817 N N . SER A 1 106 ? 1.504 22.122 21.802 1.00 21.78 106 SER A N 1
ATOM 818 C CA . SER A 1 106 ? 1.491 20.697 21.433 1.00 20.82 106 SER A CA 1
ATOM 819 C C . SER A 1 106 ? 1.554 20.584 19.917 1.00 21.02 106 SER A C 1
ATOM 820 O O . SER A 1 106 ? 1.176 21.510 19.198 1.00 20.71 106 SER A O 1
ATOM 823 N N . VAL A 1 107 ? 2.030 19.441 19.439 1.00 20.81 107 VAL A N 1
ATOM 824 C CA . VAL A 1 107 ? 2.073 19.188 18.008 1.00 19.31 107 VAL A CA 1
ATOM 825 C C . VAL A 1 107 ? 0.670 19.394 17.460 1.00 20.39 107 VAL A C 1
ATOM 826 O O . VAL A 1 107 ? 0.475 19.951 16.373 1.00 19.76 107 VAL A O 1
ATOM 830 N N . GLU A 1 108 ? -0.340 18.953 18.209 1.00 21.75 108 GLU A N 1
ATOM 831 C CA . GLU A 1 108 ? -1.706 19.122 17.735 1.00 22.79 108 GLU A CA 1
ATOM 832 C C . GLU A 1 108 ? -2.091 20.575 17.482 1.00 21.34 108 GLU A C 1
ATOM 833 O O . GLU A 1 108 ? -2.751 20.872 16.497 1.00 19.89 108 GLU A O 1
ATOM 839 N N . GLU A 1 109 ? -1.673 21.483 18.365 1.00 20.44 109 GLU A N 1
ATOM 840 C CA . GLU A 1 109 ? -1.971 22.904 18.171 1.00 20.51 109 GLU A CA 1
ATOM 841 C C . GLU A 1 109 ? -1.199 23.419 16.959 1.00 18.13 109 GLU A C 1
ATOM 842 O O . GLU A 1 109 ? -1.711 24.187 16.166 1.00 17.56 109 GLU A O 1
ATOM 848 N N . LYS A 1 110 ? 0.049 22.987 16.814 1.00 18.20 110 LYS A N 1
ATOM 849 C CA . LYS A 1 110 ? 0.858 23.453 15.682 1.00 17.41 110 LYS A CA 1
ATOM 850 C C . LYS A 1 110 ? 0.336 22.943 14.323 1.00 17.19 110 LYS A C 1
ATOM 851 O O . LYS A 1 110 ? 0.523 23.596 13.294 1.00 16.13 110 LYS A O 1
ATOM 857 N N . GLU A 1 111 ? -0.310 21.780 14.315 1.00 17.84 111 GLU A N 1
ATOM 858 C CA . GLU A 1 111 ? -0.851 21.243 13.062 1.00 18.14 111 GLU A CA 1
ATOM 859 C C . GLU A 1 111 ? -1.920 22.146 12.446 1.00 19.12 111 GLU A C 1
ATOM 860 O O . GLU A 1 111 ? -2.285 22.002 11.275 1.00 17.59 111 GLU A O 1
ATOM 866 N N . LYS A 1 112 ? -2.462 23.060 13.242 1.00 19.20 112 LYS A N 1
ATOM 867 C CA . LYS A 1 112 ? -3.448 23.963 12.705 1.00 20.21 112 LYS A CA 1
ATOM 868 C C . LYS A 1 112 ? -2.781 24.911 11.709 1.00 19.53 112 LYS A C 1
ATOM 869 O O . LYS A 1 112 ? -3.463 25.552 10.908 1.00 19.55 112 LYS A O 1
ATOM 875 N N . TYR A 1 113 ? -1.443 24.961 11.758 1.00 17.15 113 TYR A N 1
ATOM 876 C CA . TYR A 1 113 ? -0.631 25.789 10.883 1.00 16.57 113 TYR A CA 1
ATOM 877 C C . TYR A 1 113 ? 0.100 24.971 9.828 1.00 15.91 113 TYR A C 1
ATOM 878 O O . TYR A 1 113 ? 0.933 25.525 9.087 1.00 16.13 113 TYR A O 1
ATOM 887 N N . ALA A 1 114 ? -0.203 23.677 9.756 1.00 14.88 114 ALA A N 1
ATOM 888 C CA . ALA A 1 114 ? 0.467 22.801 8.788 1.00 16.11 114 ALA A CA 1
ATOM 889 C C . ALA A 1 114 ? 0.512 23.300 7.351 1.00 16.90 114 ALA A C 1
ATOM 890 O O . ALA A 1 114 ? -0.481 23.845 6.801 1.00 16.45 114 ALA A O 1
ATOM 892 N N . ASN A 1 115 ? 1.676 23.107 6.721 1.00 15.92 115 ASN A N 1
ATOM 893 C CA . ASN A 1 115 ? 1.838 23.485 5.338 1.00 16.13 115 ASN A CA 1
ATOM 894 C C . ASN A 1 115 ? 1.187 22.399 4.487 1.00 17.03 115 ASN A C 1
ATOM 895 O O . ASN A 1 115 ? 0.685 21.394 5.023 1.00 18.21 115 ASN A O 1
ATOM 900 N N . ASP A 1 116 ? 1.118 22.625 3.184 1.00 17.71 116 ASP A N 1
ATOM 901 C CA . ASP A 1 116 ? 0.507 21.647 2.275 1.00 19.61 116 ASP A CA 1
ATOM 902 C C . ASP A 1 116 ? 1.164 21.801 0.913 1.00 19.77 116 ASP A C 1
ATOM 903 O O . ASP A 1 116 ? 0.673 22.501 0.027 1.00 19.02 116 ASP A O 1
ATOM 908 N N . GLN A 1 117 ? 2.280 21.108 0.744 1.00 20.16 117 GLN A N 1
ATOM 909 C CA . GLN A 1 117 ? 3.062 21.225 -0.482 1.00 19.62 117 GLN A CA 1
ATOM 910 C C . GLN A 1 117 ? 2.321 20.780 -1.728 1.00 17.20 117 GLN A C 1
ATOM 911 O O . GLN A 1 117 ? 2.550 21.301 -2.824 1.00 16.79 117 GLN A O 1
ATOM 917 N N . ALA A 1 118 ? 1.442 19.810 -1.548 1.00 16.48 118 ALA A N 1
ATOM 918 C CA . ALA A 1 118 ? 0.688 19.300 -2.682 1.00 15.29 118 ALA A CA 1
ATOM 919 C C . ALA A 1 118 ? -0.177 20.375 -3.332 1.00 16.77 118 ALA A C 1
ATOM 920 O O . ALA A 1 118 ? -0.511 20.247 -4.508 1.00 15.85 118 ALA A O 1
ATOM 922 N N . THR A 1 119 ? -0.569 21.411 -2.582 1.00 16.58 119 THR A N 1
ATOM 923 C CA . THR A 1 119 ? -1.390 22.467 -3.190 1.00 16.21 119 THR A CA 1
ATOM 924 C C . THR A 1 119 ? -0.625 23.777 -3.286 1.00 17.19 119 THR A C 1
ATOM 925 O O . THR A 1 119 ? -1.208 24.859 -3.482 1.00 18.01 119 THR A O 1
ATOM 929 N N . GLY A 1 120 ? 0.689 23.682 -3.110 1.00 17.32 120 GLY A N 1
ATOM 930 C CA . GLY A 1 120 ? 1.546 24.855 -3.199 1.00 17.55 120 GLY A CA 1
ATOM 931 C C . GLY A 1 120 ? 1.611 25.705 -1.954 1.00 17.61 120 GLY A C 1
ATOM 932 O O . GLY A 1 120 ? 2.155 26.818 -2.014 1.00 17.52 120 GLY A O 1
ATOM 933 N N . LYS A 1 121 ? 1.051 25.235 -0.844 1.00 15.88 121 LYS A N 1
ATOM 934 C CA . LYS A 1 121 ? 1.084 26.040 0.396 1.00 17.96 121 LYS A CA 1
ATOM 935 C C . LYS A 1 121 ? 2.362 25.677 1.122 1.00 17.25 121 LYS A C 1
ATOM 936 O O . LYS A 1 121 ? 2.393 24.804 1.993 1.00 17.83 121 LYS A O 1
ATOM 942 N N . ILE A 1 122 ? 3.429 26.366 0.742 1.00 17.74 122 ILE A N 1
ATOM 943 C CA . ILE A 1 122 ? 4.740 26.068 1.307 1.00 16.46 122 ILE A CA 1
ATOM 944 C C . ILE A 1 122 ? 5.026 26.748 2.638 1.00 15.01 122 ILE A C 1
ATOM 945 O O . ILE A 1 122 ? 6.004 26.431 3.295 1.00 14.48 122 ILE A O 1
ATOM 950 N N . GLN A 1 123 ? 4.165 27.674 3.030 1.00 15.77 123 GLN A N 1
ATOM 951 C CA . GLN A 1 123 ? 4.316 28.372 4.295 1.00 15.56 123 GLN A CA 1
ATOM 952 C C . GLN A 1 123 ? 3.592 27.623 5.385 1.00 14.96 123 GLN A C 1
ATOM 953 O O . GLN A 1 123 ? 2.558 27.001 5.135 1.00 15.88 123 GLN A O 1
ATOM 959 N N . GLY A 1 124 ? 4.142 27.715 6.587 1.00 13.61 124 GLY A N 1
ATOM 960 C CA . GLY A 1 124 ? 3.547 27.108 7.755 1.00 13.08 124 GLY A CA 1
ATOM 961 C C . GLY A 1 124 ? 4.453 26.104 8.458 1.00 13.08 124 GLY A C 1
ATOM 962 O O . GLY A 1 124 ? 5.664 26.043 8.226 1.00 13.23 124 GLY A O 1
ATOM 963 N N . TYR A 1 125 ? 3.823 25.293 9.308 1.00 13.20 125 TYR A N 1
ATOM 964 C CA . TYR A 1 125 ? 4.472 24.253 10.101 1.00 13.30 125 TYR A CA 1
ATOM 965 C C . TYR A 1 125 ? 4.711 23.010 9.218 1.00 14.00 125 TYR A C 1
ATOM 966 O O . TYR A 1 125 ? 3.809 22.551 8.512 1.00 14.13 125 TYR A O 1
ATOM 975 N N . GLY A 1 126 ? 5.920 22.464 9.295 1.00 14.76 126 GLY A N 1
ATOM 976 C CA . GLY A 1 126 ? 6.232 21.308 8.487 1.00 16.43 126 GLY A CA 1
ATOM 977 C C . GLY A 1 126 ? 7.462 20.541 8.938 1.00 14.65 126 GLY A C 1
ATOM 978 O O . GLY A 1 126 ? 8.085 20.836 9.961 1.00 13.53 126 GLY A O 1
ATOM 979 N N . SER A 1 127 ? 7.752 19.490 8.189 1.00 13.56 127 SER A N 1
ATOM 980 C CA . SER A 1 127 ? 8.939 18.657 8.410 1.00 14.89 127 SER A CA 1
ATOM 981 C C . SER A 1 127 ? 9.258 18.214 6.986 1.00 15.23 127 SER A C 1
ATOM 982 O O . SER A 1 127 ? 8.356 18.040 6.175 1.00 16.61 127 SER A O 1
ATOM 985 N N . LYS A 1 128 ? 10.531 18.074 6.664 1.00 16.42 128 LYS A N 1
ATOM 986 C CA . LYS A 1 128 ? 10.923 17.747 5.294 1.00 17.74 128 LYS A CA 1
ATOM 987 C C . LYS A 1 128 ? 10.491 16.343 4.901 1.00 20.65 128 LYS A C 1
ATOM 988 O O . LYS A 1 128 ? 10.831 15.375 5.578 1.00 22.75 128 LYS A O 1
ATOM 994 N N . LEU A 1 129 ? 9.751 16.247 3.800 1.00 21.56 129 LEU A N 1
ATOM 995 C CA . LEU A 1 129 ? 9.295 14.961 3.282 1.00 24.72 129 LEU A CA 1
ATOM 996 C C . LEU A 1 129 ? 10.440 14.390 2.455 1.00 25.15 129 LEU A C 1
ATOM 997 O O . LEU A 1 129 ? 11.178 15.149 1.810 1.00 23.46 129 LEU A O 1
ATOM 1002 N N . ALA A 1 130 ? 10.605 13.064 2.472 1.00 25.83 130 ALA A N 1
ATOM 1003 C CA . ALA A 1 130 ? 11.654 12.430 1.674 1.00 26.53 130 ALA A CA 1
ATOM 1004 C C . ALA A 1 130 ? 11.394 12.786 0.209 1.00 26.73 130 ALA A C 1
ATOM 1005 O O . ALA A 1 130 ? 10.264 12.706 -0.262 1.00 28.00 130 ALA A O 1
ATOM 1007 N N . ASN A 1 131 ? 12.425 13.179 -0.528 1.00 25.78 131 ASN A N 1
ATOM 1008 C CA . ASN A 1 131 ? 12.192 13.572 -1.916 1.00 26.05 131 ASN A CA 1
ATOM 1009 C C . ASN A 1 131 ? 13.150 12.974 -2.936 1.00 25.80 131 ASN A C 1
ATOM 1010 O O . ASN A 1 131 ? 13.420 13.577 -3.971 1.00 26.07 131 ASN A O 1
ATOM 1015 N N . ASN A 1 132 ? 13.673 11.801 -2.641 1.00 25.44 132 ASN A N 1
ATOM 1016 C CA . ASN A 1 132 ? 14.547 11.129 -3.577 1.00 26.95 132 ASN A CA 1
ATOM 1017 C C . ASN A 1 132 ? 14.585 9.687 -3.126 1.00 26.37 132 ASN A C 1
ATOM 1018 O O . ASN A 1 132 ? 14.056 9.342 -2.058 1.00 26.76 132 ASN A O 1
ATOM 1023 N N . ALA A 1 133 ? 15.182 8.844 -3.948 1.00 26.83 133 ALA A N 1
ATOM 1024 C CA . ALA A 1 133 ? 15.246 7.421 -3.695 1.00 27.19 133 ALA A CA 1
ATOM 1025 C C . ALA A 1 133 ? 15.833 7.001 -2.348 1.00 27.65 133 ALA A C 1
ATOM 1026 O O . ALA A 1 133 ? 15.476 5.934 -1.829 1.00 27.73 133 ALA A O 1
ATOM 1028 N N . SER A 1 134 ? 16.709 7.818 -1.774 1.00 25.94 134 SER A N 1
ATOM 1029 C CA . SER A 1 134 ? 17.312 7.461 -0.496 1.00 26.26 134 SER A CA 1
ATOM 1030 C C . SER A 1 134 ? 16.301 7.340 0.640 1.00 26.41 134 SER A C 1
ATOM 1031 O O . SER A 1 134 ? 16.460 6.488 1.527 1.00 26.20 134 SER A O 1
ATOM 1034 N N . GLY A 1 135 ? 15.264 8.182 0.614 1.00 24.39 135 GLY A N 1
ATOM 1035 C CA . GLY A 1 135 ? 14.268 8.163 1.679 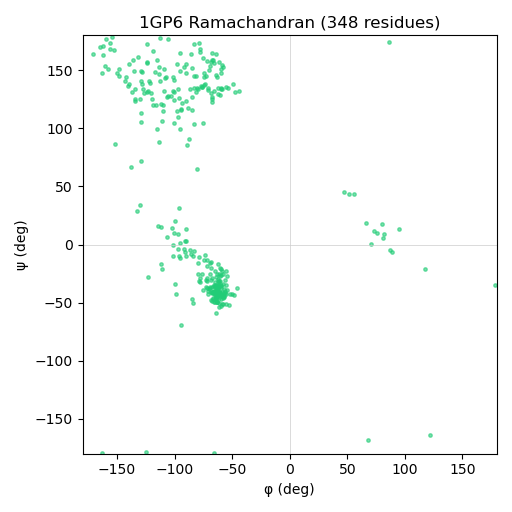1.00 22.48 135 GLY A CA 1
ATOM 1036 C C . GLY A 1 135 ? 14.816 8.838 2.939 1.00 22.49 135 GLY A C 1
ATOM 1037 O O . GLY A 1 135 ? 14.197 8.783 3.998 1.00 22.30 135 GLY A O 1
ATOM 1038 N N . GLN A 1 136 ? 15.970 9.493 2.823 1.00 20.18 136 GLN A N 1
ATOM 1039 C CA . GLN A 1 136 ? 16.612 10.148 3.980 1.00 18.73 136 GLN A CA 1
ATOM 1040 C C . GLN A 1 136 ? 15.782 11.272 4.606 1.00 18.07 136 GLN A C 1
ATOM 1041 O O . GLN A 1 136 ? 15.254 12.090 3.872 1.00 18.26 136 GLN A O 1
ATOM 1047 N N . LEU A 1 137 ? 15.678 11.307 5.944 1.00 17.37 137 LEU A N 1
ATOM 1048 C CA . LEU A 1 137 ? 14.960 12.379 6.652 1.00 18.23 137 LEU A CA 1
ATOM 1049 C C . LEU A 1 137 ? 15.950 13.012 7.651 1.00 17.35 137 LEU A C 1
ATOM 1050 O O . LEU A 1 137 ? 16.946 12.383 8.049 1.00 18.17 137 LEU A O 1
ATOM 1055 N N . GLU A 1 138 ? 15.679 14.259 8.033 1.00 16.18 138 GLU A N 1
ATOM 1056 C CA . GLU A 1 138 ? 16.535 14.985 8.956 1.00 15.04 138 GLU A CA 1
ATOM 1057 C C . GLU A 1 138 ? 15.757 15.216 10.249 1.00 14.50 138 GLU A C 1
ATOM 1058 O O . GLU A 1 138 ? 14.517 15.307 10.238 1.00 15.20 138 GLU A O 1
ATOM 1064 N N . TRP A 1 139 ? 16.493 15.332 11.346 1.00 13.78 139 TRP A N 1
ATOM 1065 C CA . TRP A 1 139 ? 15.927 15.488 12.683 1.00 14.14 139 TRP A CA 1
ATOM 1066 C C . TRP A 1 139 ? 15.492 16.908 13.028 1.00 14.32 139 TRP A C 1
ATOM 1067 O O . TRP A 1 139 ? 16.087 17.555 13.876 1.00 15.38 139 TRP A O 1
ATOM 1078 N N . GLU A 1 140 ? 14.480 17.410 12.320 1.00 13.38 140 GLU A N 1
ATOM 1079 C CA . GLU A 1 140 ? 13.986 18.734 12.649 1.00 13.34 140 GLU A CA 1
ATOM 1080 C C . GLU A 1 140 ? 12.577 18.945 12.096 1.00 13.36 140 GLU A C 1
ATOM 1081 O O . GLU A 1 140 ? 12.173 18.274 11.125 1.00 12.33 140 GLU A O 1
ATOM 1087 N N . ASP A 1 141 ? 11.825 19.835 12.763 1.00 12.04 141 ASP A N 1
ATOM 1088 C CA . ASP A 1 141 ? 10.523 20.273 12.264 1.00 13.08 141 ASP A CA 1
ATOM 1089 C C . ASP A 1 141 ? 10.802 21.771 12.102 1.00 12.36 141 ASP A C 1
ATOM 1090 O O . ASP A 1 141 ? 11.806 22.255 12.617 1.00 14.31 141 ASP A O 1
ATOM 1095 N N . TYR A 1 142 ? 9.946 22.507 11.404 1.00 10.93 142 TYR A N 1
ATOM 1096 C CA . TYR A 1 142 ? 10.226 23.935 11.210 1.00 12.21 142 TYR A CA 1
ATOM 1097 C C . TYR A 1 142 ? 8.943 24.681 10.929 1.00 11.66 142 TYR A C 1
ATOM 1098 O O . TYR A 1 142 ? 7.882 24.072 10.804 1.00 10.68 142 TYR A O 1
ATOM 1107 N N . PHE A 1 143 ? 9.049 26.007 10.863 1.00 12.47 143 PHE A N 1
ATOM 1108 C CA . PHE A 1 143 ? 7.936 26.878 10.507 1.00 11.49 143 PHE A CA 1
ATOM 1109 C C . PHE A 1 143 ? 8.532 27.848 9.493 1.00 12.55 143 PHE A C 1
ATOM 1110 O O . PHE A 1 143 ? 9.493 28.534 9.798 1.00 11.77 143 PHE A O 1
ATOM 1118 N N . PHE A 1 144 ? 7.948 27.918 8.307 1.00 11.83 144 PHE A N 1
ATOM 1119 C CA . PHE A 1 144 ? 8.476 28.759 7.266 1.00 12.77 144 PHE A CA 1
ATOM 1120 C C . PHE A 1 144 ? 7.427 29.759 6.769 1.00 12.31 144 PHE A C 1
ATOM 1121 O O . PHE A 1 144 ? 6.285 29.377 6.530 1.00 14.99 144 PHE A O 1
ATOM 1129 N N . HIS A 1 145 ? 7.798 31.030 6.661 1.00 12.50 145 HIS A N 1
ATOM 1130 C CA . HIS A 1 145 ? 6.884 32.031 6.120 1.00 12.18 145 HIS A CA 1
ATOM 1131 C C . HIS A 1 145 ? 7.600 33.238 5.584 1.00 12.85 145 HIS A C 1
ATOM 1132 O O . HIS A 1 145 ? 8.697 33.588 6.032 1.00 13.54 145 HIS A O 1
ATOM 1139 N N . LEU A 1 146 ? 6.984 33.880 4.593 1.00 12.52 146 LEU A N 1
ATOM 1140 C CA . LEU A 1 146 ? 7.574 35.097 4.044 1.00 13.50 146 LEU A CA 1
ATOM 1141 C C . LEU A 1 146 ? 7.408 36.159 5.126 1.00 14.71 146 LEU A C 1
ATOM 1142 O O . LEU A 1 146 ? 6.319 36.297 5.713 1.00 14.03 146 LEU A O 1
ATOM 1147 N N . ALA A 1 147 ? 8.476 36.913 5.374 1.00 14.81 147 ALA A N 1
ATOM 1148 C CA . ALA A 1 147 ? 8.461 37.946 6.414 1.00 16.29 147 ALA A CA 1
ATOM 1149 C C . ALA A 1 147 ? 8.517 39.393 5.883 1.00 19.11 147 ALA A C 1
ATOM 1150 O O . ALA A 1 147 ? 8.112 40.343 6.582 1.00 21.60 147 ALA A O 1
ATOM 1152 N N . TYR A 1 148 ? 9.003 39.555 4.658 1.00 19.35 148 TYR A N 1
ATOM 1153 C CA . TYR A 1 148 ? 9.167 40.901 4.077 1.00 19.83 148 TYR A CA 1
ATOM 1154 C C . TYR A 1 148 ? 9.341 40.788 2.565 1.00 20.89 148 TYR A C 1
ATOM 1155 O O . TYR A 1 148 ? 9.897 39.808 2.076 1.00 20.20 148 TYR A O 1
ATOM 1164 N N . PRO A 1 149 ? 8.862 41.785 1.792 1.00 20.87 149 PRO A N 1
ATOM 1165 C CA . PRO A 1 149 ? 8.167 43.012 2.224 1.00 22.21 149 PRO A CA 1
ATOM 1166 C C . PRO A 1 149 ? 6.802 42.791 2.844 1.00 22.79 149 PRO A C 1
ATOM 1167 O O . PRO A 1 149 ? 6.175 41.752 2.628 1.00 20.71 149 PRO A O 1
ATOM 1171 N N . GLU A 1 150 ? 6.340 43.771 3.619 1.00 23.12 150 GLU A N 1
ATOM 1172 C CA . GLU A 1 150 ? 5.064 43.650 4.298 1.00 25.38 150 GLU A CA 1
ATOM 1173 C C . GLU A 1 150 ? 3.843 43.392 3.426 1.00 24.66 150 GLU A C 1
ATOM 1174 O O . GLU A 1 150 ? 2.979 42.618 3.812 1.00 23.01 150 GLU A O 1
ATOM 1180 N N . GLU A 1 151 ? 3.767 44.000 2.248 1.00 24.01 151 GLU A N 1
ATOM 1181 C CA . GLU A 1 151 ? 2.588 43.779 1.417 1.00 25.10 151 GLU A CA 1
ATOM 1182 C C . GLU A 1 151 ? 2.487 42.365 0.869 1.00 25.61 151 GLU A C 1
ATOM 1183 O O . GLU A 1 151 ? 1.395 41.933 0.488 1.00 25.72 151 GLU A O 1
ATOM 1185 N N . LYS A 1 152 ? 3.604 41.635 0.836 1.00 24.50 152 LYS A N 1
ATOM 1186 C CA . LYS A 1 152 ? 3.591 40.268 0.306 1.00 24.16 152 LYS A CA 1
ATOM 1187 C C . LYS A 1 152 ? 3.327 39.173 1.362 1.00 23.63 152 LYS A C 1
ATOM 1188 O O . LYS A 1 152 ? 3.158 38.008 1.039 1.00 23.48 152 LYS A O 1
ATOM 1194 N N . ARG A 1 153 ? 3.265 39.554 2.626 1.00 23.79 153 ARG A N 1
ATOM 1195 C CA . ARG A 1 153 ? 3.009 38.606 3.707 1.00 22.53 153 ARG A CA 1
ATOM 1196 C C . ARG A 1 153 ? 1.595 38.047 3.729 1.00 22.77 153 ARG A C 1
ATOM 1197 O O . ARG A 1 153 ? 0.653 38.715 3.298 1.00 23.00 153 ARG A O 1
ATOM 1205 N N . ASP A 1 154 ? 1.442 36.820 4.214 1.00 21.62 154 ASP A N 1
ATOM 1206 C CA . ASP A 1 154 ? 0.108 36.278 4.409 1.00 24.41 154 ASP A CA 1
ATOM 1207 C C . ASP A 1 154 ? 0.009 36.138 5.919 1.00 24.47 154 ASP A C 1
ATOM 1208 O O . ASP A 1 154 ? 0.341 35.095 6.481 1.00 22.48 154 ASP A O 1
ATOM 1213 N N . LEU A 1 155 ? -0.439 37.192 6.593 1.00 23.97 155 LEU A N 1
ATOM 1214 C CA . LEU A 1 155 ? -0.511 37.148 8.042 1.00 23.74 155 LEU A CA 1
ATOM 1215 C C . LEU A 1 155 ? -1.375 36.042 8.642 1.00 22.90 155 LEU A C 1
ATOM 1216 O O . LEU A 1 155 ? -1.140 35.622 9.782 1.00 24.88 155 LEU A O 1
ATOM 1221 N N . SER A 1 156 ? -2.325 35.525 7.872 1.00 24.27 156 SER A N 1
ATOM 1222 C CA . SER A 1 156 ? -3.220 34.488 8.380 1.00 25.98 156 SER A CA 1
ATOM 1223 C C . SER A 1 156 ? -2.513 33.206 8.758 1.00 25.72 156 SER A C 1
ATOM 1224 O O . SER A 1 156 ? -3.012 32.455 9.588 1.00 26.97 156 SER A O 1
ATOM 1227 N N . ILE A 1 157 ? -1.360 32.948 8.145 1.00 25.54 157 ILE A N 1
ATOM 1228 C CA . ILE A 1 157 ? -0.604 31.725 8.440 1.00 24.43 157 ILE A CA 1
ATOM 1229 C C . ILE A 1 157 ? 0.400 31.904 9.582 1.00 23.00 157 ILE A C 1
ATOM 1230 O O . ILE A 1 157 ? 0.945 30.924 10.067 1.00 21.82 157 ILE A O 1
ATOM 1235 N N . TRP A 1 158 ? 0.623 33.144 10.035 1.00 20.72 158 TRP A N 1
ATOM 1236 C CA . TRP A 1 158 ? 1.577 33.395 11.115 1.00 19.36 158 TRP A CA 1
ATOM 1237 C C . TRP A 1 158 ? 1.032 32.970 12.474 1.00 19.02 158 TRP A C 1
ATOM 1238 O O . TRP A 1 158 ? -0.171 33.071 12.731 1.00 20.77 158 TRP A O 1
ATOM 1249 N N . PRO A 1 159 ? 1.909 32.454 13.349 1.00 17.33 159 PRO A N 1
ATOM 1250 C CA . PRO A 1 159 ? 1.504 32.018 14.690 1.00 18.27 159 PRO A CA 1
ATOM 1251 C C . PRO A 1 159 ? 0.639 33.071 15.412 1.00 20.18 159 PRO A C 1
ATOM 1252 O O . PRO A 1 159 ? 0.995 34.252 15.447 1.00 19.03 159 PRO A O 1
ATOM 1256 N N . LYS A 1 160 ? -0.486 32.632 15.969 1.00 21.53 160 LYS A N 1
ATOM 1257 C CA . LYS A 1 160 ? -1.374 33.526 16.720 1.00 23.33 160 LYS A CA 1
ATOM 1258 C C . LYS A 1 160 ? -1.047 33.434 18.202 1.00 23.44 160 LYS A C 1
ATOM 1259 O O . LYS A 1 160 ? -1.514 34.229 19.008 1.00 25.14 160 LYS A O 1
ATOM 1265 N N . THR A 1 161 ? -0.243 32.450 18.565 1.00 21.66 161 THR A N 1
ATOM 1266 C CA . THR A 1 161 ? 0.213 32.282 19.935 1.00 24.27 161 THR A CA 1
ATOM 1267 C C . THR A 1 161 ? 1.725 32.125 19.798 1.00 23.88 161 THR A C 1
ATOM 1268 O O . THR A 1 161 ? 2.183 31.248 19.064 1.00 23.48 161 THR A O 1
ATOM 1272 N N . PRO A 1 162 ? 2.519 32.958 20.505 1.00 23.67 162 PRO A N 1
ATOM 1273 C CA . PRO A 1 162 ? 2.114 34.031 21.424 1.00 23.14 162 PRO A CA 1
ATOM 1274 C C . PRO A 1 162 ? 1.529 35.253 20.733 1.00 22.91 162 PRO A C 1
ATOM 1275 O O . PRO A 1 162 ? 1.768 35.527 19.546 1.00 21.15 162 PRO A O 1
ATOM 1279 N N . SER A 1 163 ? 0.760 36.018 21.498 1.00 23.12 163 SER A N 1
ATOM 1280 C CA . SER A 1 163 ? 0.117 37.183 20.939 1.00 22.01 163 SER A CA 1
ATOM 1281 C C . SER A 1 163 ? 1.035 38.204 20.253 1.00 22.53 163 SER A C 1
ATOM 1282 O O . SER A 1 163 ? 0.564 38.946 19.405 1.00 22.97 163 SER A O 1
ATOM 1285 N N . ASP A 1 164 ? 2.322 38.228 20.599 1.00 20.66 164 ASP A N 1
ATOM 1286 C CA . ASP A 1 164 ? 3.244 39.206 19.998 1.00 19.88 164 ASP A CA 1
ATOM 1287 C C . ASP A 1 164 ? 4.125 38.649 18.855 1.00 19.60 164 ASP A C 1
ATOM 1288 O O . ASP A 1 164 ? 5.043 39.325 18.391 1.00 17.72 164 ASP A O 1
ATOM 1293 N N . TYR A 1 165 ? 3.836 37.436 18.382 1.00 17.59 165 TYR A N 1
ATOM 1294 C CA . TYR A 1 165 ? 4.672 36.863 17.306 1.00 16.66 165 TYR A CA 1
ATOM 1295 C C . TYR A 1 165 ? 4.765 37.792 16.070 1.00 17.85 165 TYR A C 1
ATOM 1296 O O . TYR A 1 165 ? 5.860 38.093 15.563 1.00 17.90 165 TYR A O 1
ATOM 1305 N N . ILE A 1 166 ? 3.615 38.239 15.582 1.00 18.40 166 ILE A N 1
ATOM 1306 C CA . ILE A 1 166 ? 3.572 39.091 14.401 1.00 19.22 166 ILE A CA 1
ATOM 1307 C C . ILE A 1 166 ? 4.279 40.424 14.619 1.00 19.84 166 ILE A C 1
ATOM 1308 O O . ILE A 1 166 ? 5.071 40.868 13.781 1.00 19.22 166 ILE A O 1
ATOM 1313 N N . GLU A 1 167 ? 4.022 41.055 15.759 1.00 22.78 167 GLU A N 1
ATOM 1314 C CA . GLU A 1 167 ? 4.660 42.343 16.066 1.00 23.96 167 GLU A CA 1
ATOM 1315 C C . GLU A 1 167 ? 6.188 42.200 16.123 1.00 22.25 167 GLU A C 1
ATOM 1316 O O . GLU A 1 167 ? 6.927 42.943 15.471 1.00 22.42 167 GLU A O 1
ATOM 1322 N N . ALA A 1 168 ? 6.654 41.222 16.886 1.00 19.90 168 ALA A N 1
ATOM 1323 C CA . ALA A 1 168 ? 8.092 41.014 17.050 1.00 18.48 168 ALA A CA 1
ATOM 1324 C C . ALA A 1 168 ? 8.796 40.647 15.766 1.00 17.50 168 ALA A C 1
ATOM 1325 O O . ALA A 1 168 ? 9.819 41.230 15.408 1.00 16.15 168 ALA A O 1
ATOM 1327 N N . THR A 1 169 ? 8.235 39.668 15.070 1.00 17.43 169 THR A N 1
ATOM 1328 C CA . THR A 1 169 ? 8.809 39.161 13.835 1.00 16.39 169 THR A CA 1
ATOM 1329 C C . THR A 1 169 ? 8.804 40.209 12.744 1.00 17.06 169 THR A C 1
ATOM 1330 O O . THR A 1 169 ? 9.741 40.283 11.978 1.00 16.74 169 THR A O 1
ATOM 1334 N N . SER A 1 170 ? 7.754 41.028 12.697 1.00 17.35 170 SER A N 1
ATOM 1335 C CA . SER A 1 170 ? 7.671 42.102 11.716 1.00 19.37 170 SER A CA 1
ATOM 1336 C C . SER A 1 170 ? 8.728 43.173 11.939 1.00 18.70 170 SER A C 1
ATOM 1337 O O . SER A 1 170 ? 9.334 43.656 10.990 1.00 18.10 170 SER A O 1
ATOM 1340 N N . GLU A 1 171 ? 8.962 43.531 13.196 1.00 20.20 171 GLU A N 1
ATOM 1341 C CA . GLU A 1 171 ? 9.948 44.568 13.466 1.00 21.18 171 GLU A CA 1
ATOM 1342 C C . GLU A 1 171 ? 11.347 44.065 13.143 1.00 20.77 171 GLU A C 1
ATOM 1343 O O . GLU A 1 171 ? 12.182 44.794 12.586 1.00 20.23 171 GLU A O 1
ATOM 1349 N N . TYR A 1 172 ? 11.596 42.813 13.508 1.00 18.33 172 TYR A N 1
ATOM 1350 C CA . TYR A 1 172 ? 12.871 42.182 13.281 1.00 19.24 172 TYR A CA 1
ATOM 1351 C C . TYR A 1 172 ? 13.183 42.110 11.785 1.00 18.86 172 TYR A C 1
ATOM 1352 O O . TYR A 1 172 ? 14.327 42.381 11.365 1.00 18.17 172 TYR A O 1
ATOM 1361 N N . ALA A 1 173 ? 12.187 41.733 10.991 1.00 18.65 173 ALA A N 1
ATOM 1362 C CA . ALA A 1 173 ? 12.391 41.648 9.544 1.00 18.71 173 ALA A CA 1
ATOM 1363 C C . ALA A 1 173 ? 12.720 43.036 8.985 1.00 18.10 173 ALA A C 1
ATOM 1364 O O . ALA A 1 173 ? 13.594 43.189 8.140 1.00 16.00 173 ALA A O 1
ATOM 1366 N N . LYS A 1 174 ? 12.003 44.061 9.442 1.00 18.94 174 LYS A N 1
ATOM 1367 C CA . LYS A 1 174 ? 12.299 45.407 8.957 1.00 19.29 174 LYS A CA 1
ATOM 1368 C C . LYS A 1 174 ? 13.742 45.816 9.324 1.00 19.92 174 LYS A C 1
ATOM 1369 O O . LYS A 1 174 ? 14.465 46.406 8.506 1.00 19.04 174 LYS A O 1
ATOM 1375 N N . CYS A 1 175 ? 14.190 45.484 10.534 1.00 18.67 175 CYS A N 1
ATOM 1376 C CA . CYS A 1 175 ? 15.563 45.813 10.936 1.00 18.89 175 CYS A CA 1
ATOM 1377 C C . CYS A 1 175 ? 16.595 45.058 10.093 1.00 18.48 175 CYS A C 1
ATOM 1378 O O . CYS A 1 175 ? 17.636 45.623 9.697 1.00 18.40 175 CYS A O 1
ATOM 1381 N N . LEU A 1 176 ? 16.327 43.770 9.845 1.00 17.72 176 LEU A N 1
ATOM 1382 C CA . LEU A 1 176 ? 17.231 42.973 9.023 1.00 17.96 176 LEU A CA 1
ATOM 1383 C C . LEU A 1 176 ? 17.278 43.510 7.589 1.00 17.51 176 LEU A C 1
ATOM 1384 O O . LEU A 1 176 ? 18.320 43.457 6.943 1.00 19.38 176 LEU A O 1
ATOM 1389 N N . ARG A 1 177 ? 16.160 44.011 7.083 1.00 17.66 177 ARG A N 1
ATOM 1390 C CA . ARG A 1 177 ? 16.151 44.521 5.709 1.00 18.12 177 ARG A CA 1
ATOM 1391 C C . ARG A 1 177 ? 17.123 45.700 5.569 1.00 17.94 177 ARG A C 1
ATOM 1392 O O . ARG A 1 177 ? 17.784 45.839 4.538 1.00 17.18 177 ARG A O 1
ATOM 1400 N N . LEU A 1 178 ? 17.226 46.521 6.617 1.00 18.09 178 LEU A N 1
ATOM 1401 C CA . LEU A 1 178 ? 18.135 47.674 6.636 1.00 18.94 178 LEU A CA 1
ATOM 1402 C C . LEU A 1 178 ? 19.569 47.200 6.756 1.00 18.99 178 LEU A C 1
ATOM 1403 O O . LEU A 1 178 ? 20.482 47.760 6.144 1.00 19.06 178 LEU A O 1
ATOM 1408 N N . LEU A 1 179 ? 19.780 46.143 7.536 1.00 18.22 179 LEU A N 1
ATOM 1409 C CA . LEU A 1 179 ? 21.115 45.588 7.680 1.00 18.46 179 LEU A CA 1
ATOM 1410 C C . LEU A 1 179 ? 21.546 44.923 6.355 1.00 18.58 179 LEU A C 1
ATOM 1411 O O . LEU A 1 179 ? 22.719 44.998 5.973 1.00 18.26 179 LEU A O 1
ATOM 1416 N N . ALA A 1 180 ? 20.619 44.271 5.653 1.00 17.96 180 ALA A N 1
ATOM 1417 C CA . ALA A 1 180 ? 21.000 43.631 4.384 1.00 17.96 180 ALA A CA 1
ATOM 1418 C C . ALA A 1 180 ? 21.498 44.706 3.414 1.00 18.88 180 ALA A C 1
ATOM 1419 O O . ALA A 1 180 ? 22.458 44.489 2.691 1.00 17.95 180 ALA A O 1
ATOM 1421 N N . THR A 1 181 ? 20.832 45.857 3.390 1.00 19.25 181 THR A N 1
ATOM 1422 C CA . THR A 1 181 ? 21.267 46.954 2.506 1.00 20.84 181 THR A CA 1
ATOM 1423 C C . THR A 1 181 ? 22.696 47.399 2.811 1.00 19.83 181 THR A C 1
ATOM 1424 O O . THR A 1 181 ? 23.501 47.614 1.898 1.00 18.60 181 THR A O 1
ATOM 1428 N N . LYS A 1 182 ? 23.008 47.541 4.096 1.00 19.30 182 LYS A N 1
ATOM 1429 C CA . LYS A 1 182 ? 24.338 47.920 4.532 1.00 19.40 182 LYS A CA 1
ATOM 1430 C C . LYS A 1 182 ? 25.367 46.911 4.063 1.00 19.43 182 LYS A C 1
ATOM 1431 O O . LYS A 1 182 ? 26.415 47.271 3.526 1.00 19.43 182 LYS A O 1
ATOM 1437 N N . VAL A 1 183 ? 25.056 45.629 4.256 1.00 18.64 183 VAL A N 1
ATOM 1438 C CA . VAL A 1 183 ? 25.969 44.572 3.856 1.00 17.68 183 VAL A CA 1
ATOM 1439 C C . VAL A 1 183 ? 26.182 44.507 2.339 1.00 17.04 183 VAL A C 1
ATOM 1440 O O . VAL A 1 183 ? 27.330 44.389 1.866 1.00 18.33 183 VAL A O 1
ATOM 1444 N N . PHE A 1 184 ? 25.087 44.558 1.585 1.00 19.30 184 PHE A N 1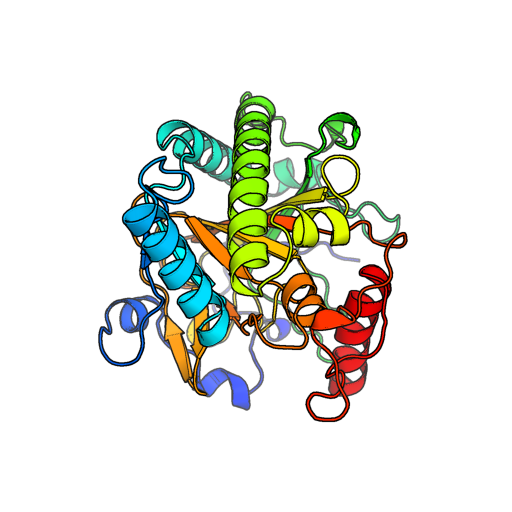
ATOM 1445 C CA . PHE A 1 184 ? 25.146 44.496 0.124 1.00 18.96 184 PHE A CA 1
ATOM 1446 C C . PHE A 1 184 ? 26.034 45.621 -0.379 1.00 19.79 184 PHE A C 1
ATOM 1447 O O . PHE A 1 184 ? 26.821 45.440 -1.303 1.00 18.16 184 PHE A O 1
ATOM 1455 N N . LYS A 1 185 ? 25.878 46.792 0.222 1.00 21.01 185 LYS A N 1
ATOM 1456 C CA . LYS A 1 185 ? 26.697 47.938 -0.182 1.00 22.49 185 LYS A CA 1
ATOM 1457 C C . LYS A 1 185 ? 28.179 47.680 0.092 1.00 22.59 185 LYS A C 1
ATOM 1458 O O . LYS A 1 185 ? 29.034 47.853 -0.787 1.00 22.26 185 LYS A O 1
ATOM 1464 N N . ALA A 1 186 ? 28.500 47.239 1.299 1.00 20.73 186 ALA A N 1
ATOM 1465 C CA . ALA A 1 186 ? 29.893 46.970 1.613 1.00 20.56 186 ALA A CA 1
ATOM 1466 C C . ALA A 1 186 ? 30.444 45.852 0.725 1.00 20.72 186 ALA A C 1
ATOM 1467 O O . ALA A 1 186 ? 31.600 45.896 0.284 1.00 20.50 186 ALA A O 1
ATOM 1469 N N . LEU A 1 187 ? 29.629 44.847 0.421 1.00 18.23 187 LEU A N 1
ATOM 1470 C CA . LEU A 1 187 ? 30.154 43.769 -0.434 1.00 17.34 187 LEU A CA 1
ATOM 1471 C C . LEU A 1 187 ? 30.337 44.211 -1.884 1.00 18.29 187 LEU A C 1
ATOM 1472 O O . LEU A 1 187 ? 31.213 43.694 -2.599 1.00 20.25 187 LEU A O 1
ATOM 1477 N N . SER A 1 188 ? 29.518 45.165 -2.313 1.00 18.53 188 SER A N 1
ATOM 1478 C CA . SER A 1 188 ? 29.598 45.685 -3.664 1.00 20.00 188 SER A CA 1
ATOM 1479 C C . SER A 1 188 ? 30.909 46.447 -3.787 1.00 21.03 188 SER A C 1
ATOM 1480 O O . SER A 1 188 ? 31.638 46.278 -4.745 1.00 22.08 188 SER A O 1
ATOM 1483 N N . VAL A 1 189 ? 31.178 47.299 -2.799 1.00 21.76 189 VAL A N 1
ATOM 1484 C CA . VAL A 1 189 ? 32.402 48.098 -2.759 1.00 23.41 189 VAL A CA 1
ATOM 1485 C C . VAL A 1 189 ? 33.619 47.171 -2.734 1.00 24.30 189 VAL A C 1
ATOM 1486 O O . VAL A 1 189 ? 34.642 47.442 -3.370 1.00 23.34 189 VAL A O 1
ATOM 1490 N N . GLY A 1 190 ? 33.492 46.055 -2.019 1.00 24.02 190 GLY A N 1
ATOM 1491 C CA . GLY A 1 190 ? 34.572 45.087 -1.944 1.00 23.98 190 GLY A CA 1
ATOM 1492 C C . GLY A 1 190 ? 34.934 44.488 -3.293 1.00 23.67 190 GLY A C 1
ATOM 1493 O O . GLY A 1 190 ? 36.085 44.135 -3.517 1.00 25.72 190 GLY A O 1
ATOM 1494 N N . LEU A 1 191 ? 33.961 44.354 -4.193 1.00 24.21 191 LEU A N 1
ATOM 1495 C CA . LEU A 1 191 ? 34.244 43.812 -5.518 1.00 23.49 191 LEU A CA 1
ATOM 1496 C C . LEU A 1 191 ? 34.585 44.911 -6.512 1.00 24.62 191 LEU A C 1
ATOM 1497 O O . LEU A 1 191 ? 34.760 44.624 -7.699 1.00 25.67 191 LEU A O 1
ATOM 1502 N N . GLY A 1 192 ? 34.642 46.155 -6.036 1.00 25.67 192 GLY A N 1
ATOM 1503 C CA . GLY A 1 192 ? 34.943 47.285 -6.907 1.00 26.84 192 GLY A CA 1
ATOM 1504 C C . GLY A 1 192 ? 33.730 47.745 -7.703 1.00 27.31 192 GLY A C 1
ATOM 1505 O O . GLY A 1 192 ? 33.853 48.459 -8.705 1.00 28.19 192 GLY A O 1
ATOM 1506 N N . LEU A 1 193 ? 32.544 47.344 -7.262 1.00 25.48 193 LEU A N 1
ATOM 1507 C CA . LEU A 1 193 ? 31.317 47.723 -7.960 1.00 25.03 193 LEU A CA 1
ATOM 1508 C C . LEU A 1 193 ? 30.719 48.958 -7.295 1.00 25.76 193 LEU A C 1
ATOM 1509 O O . LEU A 1 193 ? 31.119 49.321 -6.198 1.00 27.35 193 LEU A O 1
ATOM 1514 N N . GLU A 1 194 ? 29.783 49.625 -7.959 1.00 27.03 194 GLU A N 1
ATOM 1515 C CA . GLU A 1 194 ? 29.155 50.778 -7.335 1.00 28.63 194 GLU A CA 1
ATOM 1516 C C . GLU A 1 194 ? 28.429 50.258 -6.092 1.00 28.04 194 GLU A C 1
ATOM 1517 O O . GLU A 1 194 ? 27.909 49.139 -6.095 1.00 28.15 194 GLU A O 1
ATOM 1523 N N . PRO A 1 195 ? 28.401 51.048 -5.008 1.00 28.73 195 PRO A N 1
ATOM 1524 C CA . PRO A 1 195 ? 27.740 50.610 -3.770 1.00 27.29 195 PRO A CA 1
ATOM 1525 C C . PRO A 1 195 ? 26.348 49.971 -3.871 1.00 27.06 195 PRO A C 1
ATOM 1526 O O . PRO A 1 195 ? 26.049 49.024 -3.131 1.00 25.29 195 PRO A O 1
ATOM 1530 N N . ASP A 1 196 ? 25.501 50.464 -4.771 1.00 25.54 196 ASP A N 1
ATOM 1531 C CA . ASP A 1 196 ? 24.158 49.912 -4.862 1.00 26.97 196 ASP A CA 1
ATOM 1532 C C . ASP A 1 196 ? 24.005 48.739 -5.823 1.00 24.43 196 ASP A C 1
ATOM 1533 O O . ASP A 1 196 ? 22.912 48.215 -5.977 1.00 24.90 196 ASP A O 1
ATOM 1538 N N . ARG A 1 197 ? 25.104 48.308 -6.429 1.00 22.25 197 ARG A N 1
ATOM 1539 C CA . ARG A 1 197 ? 25.048 47.257 -7.433 1.00 21.10 197 ARG A CA 1
ATOM 1540 C C . ARG A 1 197 ? 24.525 45.894 -7.012 1.00 19.78 197 ARG A C 1
ATOM 1541 O O . ARG A 1 197 ? 23.606 45.371 -7.635 1.00 19.02 197 ARG A O 1
ATOM 1549 N N . LEU A 1 198 ? 25.087 45.304 -5.973 1.00 17.71 198 LEU A N 1
ATOM 1550 C CA . LEU A 1 198 ? 24.601 43.975 -5.621 1.00 18.66 198 LEU A CA 1
ATOM 1551 C C . LEU A 1 198 ? 23.125 43.927 -5.203 1.00 19.85 198 LEU A C 1
ATOM 1552 O O . LEU A 1 198 ? 22.390 43.037 -5.662 1.00 17.98 198 LEU A O 1
ATOM 1557 N N . GLU A 1 199 ? 22.662 44.865 -4.374 1.00 19.13 199 GLU A N 1
ATOM 1558 C CA . GLU A 1 199 ? 21.258 44.815 -3.976 1.00 19.27 199 GLU A CA 1
ATOM 1559 C C . GLU A 1 199 ? 20.314 45.002 -5.175 1.00 19.19 199 GLU A C 1
ATOM 1560 O O . GLU A 1 199 ? 19.257 44.378 -5.237 1.00 17.94 199 GLU A O 1
ATOM 1566 N N . LYS A 1 200 ? 20.709 45.837 -6.133 1.00 19.52 200 LYS A N 1
ATOM 1567 C CA . LYS A 1 200 ? 19.894 46.058 -7.336 1.00 19.08 200 LYS A CA 1
ATOM 1568 C C . LYS A 1 200 ? 19.794 44.742 -8.093 1.00 17.79 200 LYS A C 1
ATOM 1569 O O . LYS A 1 200 ? 18.719 44.361 -8.576 1.00 16.10 200 LYS A O 1
ATOM 1575 N N . GLU A 1 201 ? 20.921 44.045 -8.199 1.00 17.76 201 GLU A N 1
ATOM 1576 C CA . GLU A 1 201 ? 20.957 42.781 -8.934 1.00 18.38 201 GLU A CA 1
ATOM 1577 C C . GLU A 1 201 ? 20.111 41.690 -8.289 1.00 19.38 201 GLU A C 1
ATOM 1578 O O . GLU A 1 201 ? 19.724 40.749 -8.973 1.00 20.04 201 GLU A O 1
ATOM 1584 N N . VAL A 1 202 ? 19.836 41.787 -6.981 1.00 19.52 202 VAL A N 1
ATOM 1585 C CA . VAL A 1 202 ? 18.998 40.745 -6.366 1.00 20.81 202 VAL A CA 1
ATOM 1586 C C . VAL A 1 202 ? 17.557 41.184 -6.133 1.00 21.80 202 VAL A C 1
ATOM 1587 O O . VAL A 1 202 ? 16.789 40.525 -5.407 1.00 22.38 202 VAL A O 1
ATOM 1591 N N . GLY A 1 203 ? 17.167 42.291 -6.764 1.00 22.38 203 GLY A N 1
ATOM 1592 C CA . GLY A 1 203 ? 15.784 42.730 -6.649 1.00 22.29 203 GLY A CA 1
ATOM 1593 C C . GLY A 1 203 ? 15.511 44.072 -6.011 1.00 23.93 203 GLY A C 1
ATOM 1594 O O . GLY A 1 203 ? 14.435 44.628 -6.211 1.00 24.11 203 GLY A O 1
ATOM 1595 N N . GLY A 1 204 ? 16.450 44.584 -5.226 1.00 24.59 204 GLY A N 1
ATOM 1596 C CA . GLY A 1 204 ? 16.228 45.877 -4.584 1.00 25.80 204 GLY A CA 1
ATOM 1597 C C . GLY A 1 204 ? 15.130 45.847 -3.532 1.00 26.68 204 GLY A C 1
ATOM 1598 O O . GLY A 1 204 ? 14.657 44.786 -3.129 1.00 23.08 204 GLY A O 1
ATOM 1599 N N . LEU A 1 205 ? 14.704 47.023 -3.085 1.00 28.31 205 LEU A N 1
ATOM 1600 C CA . LEU A 1 205 ? 13.666 47.103 -2.055 1.00 30.28 205 LEU A CA 1
ATOM 1601 C C . LEU A 1 205 ? 12.356 46.457 -2.457 1.00 31.10 205 LEU A C 1
ATOM 1602 O O . LEU A 1 205 ? 11.663 45.846 -1.637 1.00 31.52 205 LEU A O 1
ATOM 1607 N N . GLU A 1 206 ? 12.040 46.557 -3.735 1.00 32.16 206 GLU A N 1
ATOM 1608 C CA . GLU A 1 206 ? 10.794 46.038 -4.242 1.00 32.67 206 GLU A CA 1
ATOM 1609 C C . GLU A 1 206 ? 10.647 44.546 -4.424 1.00 32.07 206 GLU A C 1
ATOM 1610 O O . GLU A 1 206 ? 9.577 44.004 -4.131 1.00 32.65 206 GLU A O 1
ATOM 1616 N N . GLU A 1 207 ? 11.699 43.870 -4.887 1.00 28.73 207 GLU A N 1
ATOM 1617 C CA . GLU A 1 207 ? 11.577 42.449 -5.153 1.00 26.50 207 GLU A CA 1
ATOM 1618 C C . GLU A 1 207 ? 12.345 41.470 -4.275 1.00 23.54 207 GLU A C 1
ATOM 1619 O O . GLU A 1 207 ? 12.039 40.279 -4.305 1.00 23.84 207 GLU A O 1
ATOM 1625 N N . LEU A 1 208 ? 13.340 41.939 -3.525 1.00 22.43 208 LEU A N 1
ATOM 1626 C CA . LEU A 1 208 ? 14.094 41.050 -2.633 1.00 19.32 208 LEU A CA 1
ATOM 1627 C C . LEU A 1 208 ? 13.104 40.582 -1.553 1.00 18.69 208 LEU A C 1
ATOM 1628 O O . LEU A 1 208 ? 12.383 41.390 -0.967 1.00 18.50 208 LEU A O 1
ATOM 1633 N N . LEU A 1 209 ? 13.066 39.278 -1.294 1.00 17.84 209 LEU A N 1
ATOM 1634 C CA . LEU A 1 209 ? 12.162 38.714 -0.285 1.00 16.77 209 LEU A CA 1
ATOM 1635 C C . LEU A 1 209 ? 12.940 38.253 0.948 1.00 16.25 209 LEU A C 1
ATOM 1636 O O . LEU A 1 209 ? 14.076 37.789 0.814 1.00 16.59 209 LEU A O 1
ATOM 1641 N N . LEU A 1 210 ? 12.365 38.426 2.144 1.00 15.79 210 LEU A N 1
ATOM 1642 C CA . LEU A 1 210 ? 13.009 37.880 3.349 1.00 14.23 210 LEU A CA 1
ATOM 1643 C C . LEU A 1 210 ? 12.060 36.753 3.808 1.00 14.67 210 LEU A C 1
ATOM 1644 O O . LEU A 1 210 ? 10.888 36.995 4.079 1.00 14.96 210 LEU A O 1
ATOM 1649 N N . GLN A 1 211 ? 12.574 35.530 3.884 1.00 13.29 211 GLN A N 1
ATOM 1650 C CA . GLN A 1 211 ? 11.804 34.367 4.302 1.00 13.59 211 GLN A CA 1
ATOM 1651 C C . GLN A 1 211 ? 12.311 33.959 5.676 1.00 14.05 211 GLN A C 1
ATOM 1652 O O . GLN A 1 211 ? 13.502 33.863 5.876 1.00 15.14 211 GLN A O 1
ATOM 1658 N N . MET A 1 212 ? 11.408 33.717 6.615 1.00 11.41 212 MET A N 1
ATOM 1659 C CA . MET A 1 212 ? 11.791 33.292 7.944 1.00 11.74 212 MET A CA 1
ATOM 1660 C C . MET A 1 212 ? 11.577 31.789 8.046 1.00 11.43 212 MET A C 1
ATOM 1661 O O . MET A 1 212 ? 10.513 31.286 7.689 1.00 12.38 212 MET A O 1
ATOM 1666 N N . LYS A 1 213 ? 12.579 31.094 8.566 1.00 12.19 213 LYS A N 1
ATOM 1667 C CA . LYS A 1 213 ? 12.469 29.664 8.821 1.00 10.75 213 LYS A CA 1
ATOM 1668 C C . LYS A 1 213 ? 12.907 29.399 10.256 1.00 10.90 213 LYS A C 1
ATOM 1669 O O . LYS A 1 213 ? 14.065 29.623 10.611 1.00 12.81 213 LYS A O 1
ATOM 1675 N N . ILE A 1 214 ? 11.971 28.975 11.118 1.00 11.73 214 ILE A N 1
ATOM 1676 C CA . ILE A 1 214 ? 12.333 28.659 12.501 1.00 11.85 214 ILE A CA 1
ATOM 1677 C C . ILE A 1 214 ? 12.613 27.164 12.481 1.00 14.02 214 ILE A C 1
ATOM 1678 O O . ILE A 1 214 ? 11.723 26.373 12.123 1.00 13.05 214 ILE A O 1
ATOM 1683 N N . ASN A 1 215 ? 13.830 26.784 12.869 1.00 13.02 215 ASN A N 1
ATOM 1684 C CA . ASN A 1 215 ? 14.248 25.384 12.866 1.00 14.54 215 ASN A CA 1
ATOM 1685 C C . ASN A 1 215 ? 14.158 24.852 14.291 1.00 13.26 215 ASN A C 1
ATOM 1686 O O . ASN A 1 215 ? 14.783 25.390 15.177 1.00 14.87 215 ASN A O 1
ATOM 1691 N N . TYR A 1 216 ? 13.411 23.773 14.482 1.00 12.95 216 TYR A N 1
ATOM 1692 C CA . TYR A 1 216 ? 13.214 23.191 15.795 1.00 13.35 216 TYR A CA 1
ATOM 1693 C C . TYR A 1 216 ? 13.828 21.781 15.786 1.00 14.37 216 TYR A C 1
ATOM 1694 O O . TYR A 1 216 ? 13.398 20.934 15.030 1.00 14.16 216 TYR A O 1
ATOM 1703 N N . TYR A 1 217 ? 14.816 21.541 16.656 1.00 14.04 217 TYR A N 1
ATOM 1704 C CA . TYR A 1 217 ? 15.534 20.257 16.675 1.00 13.56 217 TYR A CA 1
ATOM 1705 C C . TYR A 1 217 ? 15.250 19.591 17.992 1.00 13.04 217 TYR A C 1
ATOM 1706 O O . TYR A 1 217 ? 15.850 19.951 18.988 1.00 13.67 217 TYR A O 1
ATOM 1715 N N . PRO A 1 218 ? 14.316 18.636 18.012 1.00 14.22 218 PRO A N 1
ATOM 1716 C CA . PRO A 1 218 ? 14.018 17.970 19.289 1.00 14.97 218 PRO A CA 1
ATOM 1717 C C . PRO A 1 218 ? 15.236 17.203 19.773 1.00 16.27 218 PRO A C 1
ATOM 1718 O O . PRO A 1 218 ? 16.172 16.954 18.999 1.00 15.14 218 PRO A O 1
ATOM 1722 N N . LYS A 1 219 ? 15.255 16.824 21.048 1.00 16.75 219 LYS A N 1
ATOM 1723 C CA . LYS A 1 219 ? 16.367 15.987 21.526 1.00 16.04 219 LYS A CA 1
ATOM 1724 C C . LYS A 1 219 ? 16.286 14.725 20.671 1.00 17.90 219 LYS A C 1
ATOM 1725 O O . LYS A 1 219 ? 15.181 14.320 20.247 1.00 17.71 219 LYS A O 1
ATOM 1731 N N . CYS A 1 220 ? 17.438 14.091 20.456 1.00 18.45 220 CYS A N 1
ATOM 1732 C CA . CYS A 1 220 ? 17.569 12.868 19.654 1.00 20.15 220 CYS A CA 1
ATOM 1733 C C . CYS A 1 220 ? 18.219 11.761 20.491 1.00 21.27 220 CYS A C 1
ATOM 1734 O O . CYS A 1 220 ? 19.263 11.992 21.094 1.00 22.89 220 CYS A O 1
ATOM 1737 N N . PRO A 1 221 ? 17.633 10.536 20.506 1.00 22.64 221 PRO A N 1
ATOM 1738 C CA . PRO A 1 221 ? 18.225 9.458 21.310 1.00 22.81 221 PRO A CA 1
ATOM 1739 C C . PRO A 1 221 ? 19.533 8.859 20.784 1.00 23.32 221 PRO A C 1
ATOM 1740 O O . PRO A 1 221 ? 20.263 8.205 21.531 1.00 22.49 221 PRO A O 1
ATOM 1744 N N . GLN A 1 222 ? 19.827 9.071 19.505 1.00 21.02 222 GLN A N 1
ATOM 1745 C CA . GLN A 1 222 ? 21.075 8.570 18.909 1.00 20.99 222 GLN A CA 1
ATOM 1746 C C . GLN A 1 222 ? 21.578 9.709 18.026 1.00 19.51 222 GLN A C 1
ATOM 1747 O O . GLN A 1 222 ? 21.634 9.589 16.807 1.00 20.16 222 GLN A O 1
ATOM 1753 N N . PRO A 1 223 ? 21.959 10.819 18.649 1.00 20.30 223 PRO A N 1
ATOM 1754 C CA . PRO A 1 223 ? 22.440 11.986 17.897 1.00 21.80 223 PRO A CA 1
ATOM 1755 C C . PRO A 1 223 ? 23.672 11.737 17.028 1.00 23.50 223 PRO A C 1
ATOM 1756 O O . PRO A 1 223 ? 23.930 12.482 16.084 1.00 24.27 223 PRO A O 1
ATOM 1760 N N . GLU A 1 224 ? 24.437 10.699 17.340 1.00 23.04 224 GLU A N 1
ATOM 1761 C CA . GLU A 1 224 ? 25.624 10.411 16.551 1.00 24.43 224 GLU A CA 1
ATOM 1762 C C . GLU A 1 224 ? 25.255 9.794 15.199 1.00 21.77 224 GLU A C 1
ATOM 1763 O O . GLU A 1 224 ? 26.103 9.717 14.301 1.00 24.29 224 GLU A O 1
ATOM 1769 N N . LEU A 1 225 ? 24.000 9.355 15.043 1.00 19.76 225 LEU A N 1
ATOM 1770 C CA . LEU A 1 225 ? 23.558 8.728 13.802 1.00 18.19 225 LEU A CA 1
ATOM 1771 C C . LEU A 1 225 ? 22.735 9.612 12.854 1.00 18.24 225 LEU A C 1
ATOM 1772 O O . LEU A 1 225 ? 22.480 9.217 11.720 1.00 17.03 225 LEU A O 1
ATOM 1777 N N . ALA A 1 226 ? 22.315 10.789 13.314 1.00 17.41 226 ALA A N 1
ATOM 1778 C CA . ALA A 1 226 ? 21.462 11.666 12.509 1.00 15.73 226 ALA A CA 1
ATOM 1779 C C . ALA A 1 226 ? 22.016 13.057 12.296 1.00 14.34 226 ALA A C 1
ATOM 1780 O O . ALA A 1 226 ? 23.038 13.441 12.880 1.00 15.28 226 ALA A O 1
ATOM 1782 N N . LEU A 1 227 ? 21.334 13.816 11.448 1.00 13.76 227 LEU A N 1
ATOM 1783 C CA . LEU A 1 227 ? 21.686 15.221 11.253 1.00 12.45 227 LEU A CA 1
ATOM 1784 C C . LEU A 1 227 ? 20.387 16.021 11.407 1.00 12.56 227 LEU A C 1
ATOM 1785 O O . LEU A 1 227 ? 19.330 15.562 10.957 1.00 12.84 227 LEU A O 1
ATOM 1790 N N . GLY A 1 228 ? 20.481 17.180 12.046 1.00 11.46 228 GLY A N 1
ATOM 1791 C CA . GLY A 1 228 ? 19.331 18.073 12.174 1.00 11.59 228 GLY A CA 1
ATOM 1792 C C . GLY A 1 228 ? 19.030 18.672 10.798 1.00 13.24 228 GLY A C 1
ATOM 1793 O O . GLY A 1 228 ? 17.870 18.824 10.400 1.00 12.50 228 GLY A O 1
ATOM 1794 N N . VAL A 1 229 ? 20.078 19.073 10.076 1.00 14.29 229 VAL A N 1
ATOM 1795 C CA . VAL A 1 229 ? 19.899 19.540 8.686 1.00 15.77 229 VAL A CA 1
ATOM 1796 C C . VAL A 1 229 ? 21.107 18.970 7.931 1.00 14.28 229 VAL A C 1
ATOM 1797 O O . VAL A 1 229 ? 22.256 18.970 8.420 1.00 12.69 229 VAL A O 1
ATOM 1801 N N . GLU A 1 230 ? 20.828 18.446 6.752 1.00 13.63 230 GLU A N 1
ATOM 1802 C CA . GLU A 1 230 ? 21.879 17.828 5.942 1.00 15.21 230 GLU A CA 1
ATOM 1803 C C . GLU A 1 230 ? 22.908 18.834 5.430 1.00 13.99 230 GLU A C 1
ATOM 1804 O O . GLU A 1 230 ? 22.682 20.043 5.479 1.00 14.29 230 GLU A O 1
ATOM 1810 N N . ALA A 1 231 ? 24.047 18.322 4.957 1.00 13.00 231 ALA A N 1
ATOM 1811 C CA . ALA A 1 231 ? 25.081 19.180 4.375 1.00 11.73 231 ALA A CA 1
ATOM 1812 C C . ALA A 1 231 ? 24.503 19.869 3.142 1.00 12.07 231 ALA A C 1
ATOM 1813 O O . ALA A 1 231 ? 23.963 19.225 2.236 1.00 13.65 231 ALA A O 1
ATOM 1815 N N . HIS A 1 232 ? 24.650 21.182 3.084 1.00 12.54 232 HIS A N 1
ATOM 1816 C CA . HIS A 1 232 ? 24.079 21.945 1.971 1.00 11.93 232 HIS A CA 1
ATOM 1817 C C . HIS A 1 232 ? 24.673 23.330 1.908 1.00 10.97 232 HIS A C 1
ATOM 1818 O O . HIS A 1 232 ? 25.383 23.751 2.826 1.00 11.54 232 HIS A O 1
ATOM 1825 N N . THR A 1 233 ? 24.394 24.040 0.820 1.00 10.60 233 THR A N 1
ATOM 1826 C CA . THR A 1 233 ? 24.762 25.464 0.777 1.00 10.56 233 THR A CA 1
ATOM 1827 C C . THR A 1 233 ? 23.423 26.233 0.650 1.00 12.13 233 THR A C 1
ATOM 1828 O O . THR A 1 233 ? 22.458 25.705 0.087 1.00 12.39 233 THR A O 1
ATOM 1832 N N . ASP A 1 234 ? 23.352 27.439 1.210 1.00 11.13 234 ASP A N 1
ATOM 1833 C CA . ASP A 1 234 ? 22.131 28.247 1.141 1.00 12.98 234 ASP A CA 1
ATOM 1834 C C . ASP A 1 234 ? 21.968 28.840 -0.263 1.00 13.39 234 ASP A C 1
ATOM 1835 O O . ASP A 1 234 ? 22.937 29.316 -0.848 1.00 12.67 234 ASP A O 1
ATOM 1840 N N . VAL A 1 235 ? 20.754 28.813 -0.807 1.00 12.17 235 VAL A N 1
ATOM 1841 C CA . VAL A 1 235 ? 20.549 29.375 -2.143 1.00 12.42 235 VAL A CA 1
ATOM 1842 C C . VAL A 1 235 ? 20.285 30.867 -2.173 1.00 13.08 235 VAL A C 1
ATOM 1843 O O . VAL A 1 235 ? 20.253 31.464 -3.249 1.00 13.99 235 VAL A O 1
ATOM 1847 N N . SER A 1 236 ? 20.102 31.459 -0.997 1.00 12.49 236 SER A N 1
ATOM 1848 C CA . SER A 1 236 ? 19.810 32.888 -0.870 1.00 13.25 236 SER A CA 1
ATOM 1849 C C . SER A 1 236 ? 20.981 33.785 -1.328 1.00 12.68 236 SER A C 1
ATOM 1850 O O . SER A 1 236 ? 22.036 33.301 -1.739 1.00 13.28 236 SER A O 1
ATOM 1853 N N . ALA A 1 237 ? 20.767 35.093 -1.217 1.00 12.35 237 ALA A N 1
ATOM 1854 C CA . ALA A 1 237 ? 21.820 36.088 -1.490 1.00 13.60 237 ALA A CA 1
ATOM 1855 C C . ALA A 1 237 ? 22.604 36.163 -0.153 1.00 15.65 237 ALA A C 1
ATOM 1856 O O . ALA A 1 237 ? 23.845 36.052 -0.114 1.00 14.39 237 ALA A O 1
ATOM 1858 N N . LEU A 1 238 ? 21.854 36.347 0.937 1.00 14.67 238 LEU A N 1
ATOM 1859 C CA . LEU A 1 238 ? 22.423 36.372 2.290 1.00 14.43 238 LEU A CA 1
ATOM 1860 C C . LEU A 1 238 ? 21.464 35.626 3.203 1.00 12.67 238 LEU A C 1
ATOM 1861 O O . LEU A 1 238 ? 20.273 35.542 2.916 1.00 14.71 238 LEU A O 1
ATOM 1866 N N . THR A 1 239 ? 21.984 35.100 4.307 1.00 11.82 239 THR A N 1
ATOM 1867 C CA . THR A 1 239 ? 21.158 34.471 5.331 1.00 11.65 239 THR A CA 1
ATOM 1868 C C . THR A 1 239 ? 21.643 34.991 6.679 1.00 12.58 239 THR A C 1
ATOM 1869 O O . THR A 1 239 ? 22.846 35.054 6.900 1.00 13.64 239 THR A O 1
ATOM 1873 N N . PHE A 1 240 ? 20.712 35.390 7.546 1.00 14.02 240 PHE A N 1
ATOM 1874 C CA . PHE A 1 240 ? 21.019 35.899 8.879 1.00 13.16 240 PHE A CA 1
ATOM 1875 C C . PHE A 1 240 ? 20.325 34.953 9.841 1.00 14.21 240 PHE A C 1
ATOM 1876 O O . PHE A 1 240 ? 19.109 34.757 9.744 1.00 15.18 240 PHE A O 1
ATOM 1884 N N . ILE A 1 241 ? 21.083 34.400 10.778 1.00 14.13 241 ILE A N 1
ATOM 1885 C CA . ILE A 1 241 ? 20.523 33.407 11.698 1.00 15.46 241 ILE A CA 1
ATOM 1886 C C . ILE A 1 241 ? 20.775 33.713 13.156 1.00 14.59 241 ILE A C 1
ATOM 1887 O O . ILE A 1 241 ? 21.87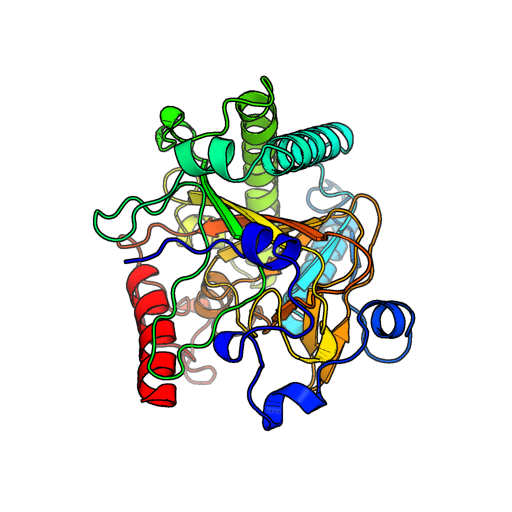3 34.157 13.518 1.00 14.84 241 ILE A O 1
ATOM 1892 N N . LEU A 1 242 ? 19.745 33.493 13.980 1.00 14.58 242 LEU A N 1
ATOM 1893 C CA . LEU A 1 242 ? 19.818 33.631 15.447 1.00 14.94 242 LEU A CA 1
ATOM 1894 C C . LEU A 1 242 ? 19.744 32.192 15.982 1.00 16.34 242 LEU A C 1
ATOM 1895 O O . LEU A 1 242 ? 19.127 31.344 15.353 1.00 14.47 242 LEU A O 1
ATOM 1900 N N . HIS A 1 243 ? 20.357 31.915 17.141 1.00 19.56 243 HIS A N 1
ATOM 1901 C CA . HIS A 1 243 ? 20.333 30.564 17.733 1.00 20.86 243 HIS A CA 1
ATOM 1902 C C . HIS A 1 243 ? 19.961 30.701 19.216 1.00 21.19 243 HIS A C 1
ATOM 1903 O O . HIS A 1 243 ? 20.063 31.781 19.772 1.00 19.93 243 HIS A O 1
ATOM 1905 N N . ASN A 1 244 ? 19.525 29.615 19.843 1.00 21.10 244 ASN A N 1
ATOM 1906 C CA . ASN A 1 244 ? 19.195 29.678 21.271 1.00 21.23 244 ASN A CA 1
ATOM 1907 C C . ASN A 1 244 ? 20.372 29.197 22.114 1.00 23.48 244 ASN A C 1
ATOM 1908 O O . ASN A 1 244 ? 20.191 28.625 23.176 1.00 23.16 244 ASN A O 1
ATOM 1913 N N . MET A 1 245 ? 21.582 29.416 21.638 1.00 25.59 245 MET A N 1
ATOM 1914 C CA . MET A 1 245 ? 22.773 29.042 22.411 1.00 28.72 245 MET A CA 1
ATOM 1915 C C . MET A 1 245 ? 23.017 27.550 22.646 1.00 26.71 245 MET A C 1
ATOM 1916 O O . MET A 1 245 ? 23.734 27.192 23.566 1.00 27.03 245 MET A O 1
ATOM 1921 N N . VAL A 1 246 ? 22.397 26.681 21.859 1.00 23.56 246 VAL A N 1
ATOM 1922 C CA . VAL A 1 246 ? 22.662 25.246 21.965 1.00 20.27 246 VAL A CA 1
ATOM 1923 C C . VAL A 1 246 ? 23.496 25.083 20.689 1.00 19.61 246 VAL A C 1
ATOM 1924 O O . VAL A 1 246 ? 23.072 25.527 19.609 1.00 19.18 246 VAL A O 1
ATOM 1928 N N . PRO A 1 247 ? 24.692 24.482 20.793 1.00 19.13 247 PRO A N 1
ATOM 1929 C CA . PRO A 1 247 ? 25.511 24.323 19.585 1.00 18.79 247 PRO A CA 1
ATOM 1930 C C . PRO A 1 247 ? 24.911 23.335 18.603 1.00 16.01 247 PRO A C 1
ATOM 1931 O O . PRO A 1 247 ? 24.116 22.484 18.974 1.00 16.10 247 PRO A O 1
ATOM 1935 N N . GLY A 1 248 ? 25.295 23.479 17.338 1.00 15.40 248 GLY A N 1
ATOM 1936 C CA . GLY A 1 248 ? 24.804 22.565 16.330 1.00 14.60 248 GLY A CA 1
ATOM 1937 C C . GLY A 1 248 ? 25.300 22.879 14.944 1.00 14.18 248 GLY A C 1
ATOM 1938 O O . GLY A 1 248 ? 25.513 21.981 14.152 1.00 14.69 248 GLY A O 1
ATOM 1939 N N . LEU A 1 249 ? 25.468 24.150 14.632 1.00 12.93 249 LEU A N 1
ATOM 1940 C CA . LEU A 1 249 ? 25.941 24.538 13.309 1.00 14.12 249 LEU A CA 1
ATOM 1941 C C . LEU A 1 249 ? 27.409 24.122 13.091 1.00 14.17 249 LEU A C 1
ATOM 1942 O O . LEU A 1 249 ? 28.251 24.357 13.961 1.00 13.98 249 LEU A O 1
ATOM 1947 N N . GLN A 1 250 ? 27.679 23.468 11.964 1.00 13.41 250 GLN A N 1
ATOM 1948 C CA . GLN A 1 250 ? 29.043 23.089 11.589 1.00 12.99 250 GLN A CA 1
ATOM 1949 C C . GLN A 1 250 ? 29.252 23.585 10.167 1.00 15.18 250 GLN A C 1
ATOM 1950 O O . GLN A 1 250 ? 28.306 23.637 9.363 1.00 13.82 250 GLN A O 1
ATOM 1956 N N . LEU A 1 251 ? 30.502 23.930 9.866 1.00 14.54 251 LEU A N 1
ATOM 1957 C CA . LEU A 1 251 ? 30.900 24.478 8.563 1.00 15.66 251 LEU A CA 1
ATOM 1958 C C . LEU A 1 251 ? 31.961 23.581 7.933 1.00 15.18 251 LEU A C 1
ATOM 1959 O O . LEU A 1 251 ? 32.863 23.141 8.619 1.00 15.86 251 LEU A O 1
ATOM 1964 N N . PHE A 1 252 ? 31.878 23.339 6.628 1.00 15.82 252 PHE A N 1
ATOM 1965 C CA . PHE A 1 252 ? 32.865 22.484 5.985 1.00 17.17 252 PHE A CA 1
ATOM 1966 C C . PHE A 1 252 ? 33.904 23.451 5.424 1.00 18.26 252 PHE A C 1
ATOM 1967 O O . PHE A 1 252 ? 33.717 24.054 4.370 1.00 17.17 252 PHE A O 1
ATOM 1975 N N . TYR A 1 253 ? 35.001 23.596 6.165 1.00 19.17 253 TYR A N 1
ATOM 1976 C CA . TYR A 1 253 ? 36.062 24.513 5.805 1.00 20.48 253 TYR A CA 1
ATOM 1977 C C . TYR A 1 253 ? 37.373 23.745 5.614 1.00 20.94 253 TYR A C 1
ATOM 1978 O O . TYR A 1 253 ? 37.760 22.966 6.460 1.00 21.60 253 TYR A O 1
ATOM 1987 N N . GLU A 1 254 ? 38.040 23.998 4.495 1.00 24.54 254 GLU A N 1
ATOM 1988 C CA . GLU A 1 254 ? 39.275 23.305 4.143 1.00 26.78 254 GLU A CA 1
ATOM 1989 C C . GLU A 1 254 ? 39.174 21.791 4.322 1.00 27.89 254 GLU A C 1
ATOM 1990 O O . GLU A 1 254 ? 40.073 21.153 4.865 1.00 29.71 254 GLU A O 1
ATOM 1996 N N . GLY A 1 255 ? 38.065 21.216 3.861 1.00 27.58 255 GLY A N 1
ATOM 1997 C CA . GLY A 1 255 ? 37.883 19.776 3.941 1.00 25.72 255 GLY A CA 1
ATOM 1998 C C . GLY A 1 255 ? 37.594 19.157 5.289 1.00 25.36 255 GLY A C 1
ATOM 1999 O O . GLY A 1 255 ? 37.639 17.930 5.417 1.00 26.27 255 GLY A O 1
ATOM 2000 N N . LYS A 1 256 ? 37.281 19.978 6.292 1.00 23.26 256 LYS A N 1
ATOM 2001 C CA . LYS A 1 256 ? 36.991 19.470 7.622 1.00 23.13 256 LYS A CA 1
ATOM 2002 C C . LYS A 1 256 ? 35.757 20.163 8.209 1.00 20.24 256 LYS A C 1
ATOM 2003 O O . LYS A 1 256 ? 35.498 21.323 7.903 1.00 18.19 256 LYS A O 1
ATOM 2009 N N . TRP A 1 257 ? 35.011 19.451 9.049 1.00 20.15 257 TRP A N 1
ATOM 2010 C CA . TRP A 1 257 ? 33.821 20.036 9.682 1.00 20.00 257 TRP A CA 1
ATOM 2011 C C . TRP A 1 257 ? 34.195 20.796 10.935 1.00 19.56 257 TRP A C 1
ATOM 2012 O O . TRP A 1 257 ? 34.676 20.216 11.917 1.00 21.06 257 TRP A O 1
ATOM 2023 N N . VAL A 1 258 ? 33.970 22.102 10.892 1.00 19.35 258 VAL A N 1
ATOM 2024 C CA . VAL A 1 258 ? 34.278 22.997 11.987 1.00 19.82 258 VAL A CA 1
ATOM 2025 C C . VAL A 1 258 ? 33.007 23.307 12.747 1.00 19.44 258 VAL A C 1
ATOM 2026 O O . VAL A 1 258 ? 31.962 23.481 12.140 1.00 18.41 258 VAL A O 1
ATOM 2030 N N . THR A 1 259 ? 33.080 23.391 14.070 1.00 18.47 259 THR A N 1
ATOM 2031 C CA . THR A 1 259 ? 31.865 23.669 14.833 1.00 18.86 259 THR A CA 1
ATOM 2032 C C . THR A 1 259 ? 31.813 25.147 15.232 1.00 19.05 259 THR A C 1
ATOM 2033 O O . THR A 1 259 ? 32.795 25.703 15.744 1.00 18.75 259 THR A O 1
ATOM 2037 N N . ALA A 1 260 ? 30.672 25.792 14.985 1.00 18.91 260 ALA A N 1
ATOM 2038 C CA . ALA A 1 260 ? 30.529 27.191 15.341 1.00 18.49 260 ALA A CA 1
ATOM 2039 C C . ALA A 1 260 ? 30.318 27.337 16.847 1.00 20.54 260 ALA A C 1
ATOM 2040 O O . ALA A 1 260 ? 29.538 26.592 17.454 1.00 18.89 260 ALA A O 1
ATOM 2042 N N . LYS A 1 261 ? 31.015 28.304 17.440 1.00 22.01 261 LYS A N 1
ATOM 2043 C CA . LYS A 1 261 ? 30.896 28.580 18.870 1.00 25.26 261 LYS A CA 1
ATOM 2044 C C . LYS A 1 261 ? 29.800 29.608 19.054 1.00 27.87 261 LYS A C 1
ATOM 2045 O O . LYS A 1 261 ? 29.540 30.377 18.150 1.00 28.53 261 LYS A O 1
ATOM 2051 N N . CYS A 1 262 ? 29.173 29.640 20.231 1.00 30.56 262 CYS A N 1
ATOM 2052 C CA . CYS A 1 262 ? 28.055 30.561 20.498 1.00 33.88 262 CYS A CA 1
ATOM 2053 C C . CYS A 1 262 ? 28.468 31.948 21.013 1.00 34.79 262 CYS A C 1
ATOM 2054 O O . CYS A 1 262 ? 28.564 32.148 22.229 1.00 38.73 262 CYS A O 1
ATOM 2057 N N . VAL A 1 263 ? 28.671 32.895 20.088 1.00 34.58 263 VAL A N 1
ATOM 2058 C CA . VAL A 1 263 ? 29.093 34.289 20.358 1.00 34.12 263 VAL A CA 1
ATOM 2059 C C . VAL A 1 263 ? 27.921 35.222 20.733 1.00 35.85 263 VAL A C 1
ATOM 2060 O O . VAL A 1 263 ? 27.166 35.677 19.876 1.00 35.32 263 VAL A O 1
ATOM 2064 N N . PRO A 1 264 ? 27.783 35.554 22.027 1.00 36.29 264 PRO A N 1
ATOM 2065 C CA . PRO A 1 264 ? 26.709 36.418 22.529 1.00 35.39 264 PRO A CA 1
ATOM 2066 C C . PRO A 1 264 ? 26.349 37.693 21.772 1.00 33.44 264 PRO A C 1
ATOM 2067 O O . PRO A 1 264 ? 27.209 38.470 21.397 1.00 34.30 264 PRO A O 1
ATOM 2071 N N . ASP A 1 265 ? 25.047 37.867 21.552 1.00 33.05 265 ASP A N 1
ATOM 2072 C CA . ASP A 1 265 ? 24.470 39.026 20.871 1.00 32.56 265 ASP A CA 1
ATOM 2073 C C . ASP A 1 265 ? 24.756 39.080 19.364 1.00 30.50 265 ASP A C 1
ATOM 2074 O O . ASP A 1 265 ? 24.326 40.019 18.696 1.00 31.81 265 ASP A O 1
ATOM 2079 N N . SER A 1 266 ? 25.468 38.085 18.837 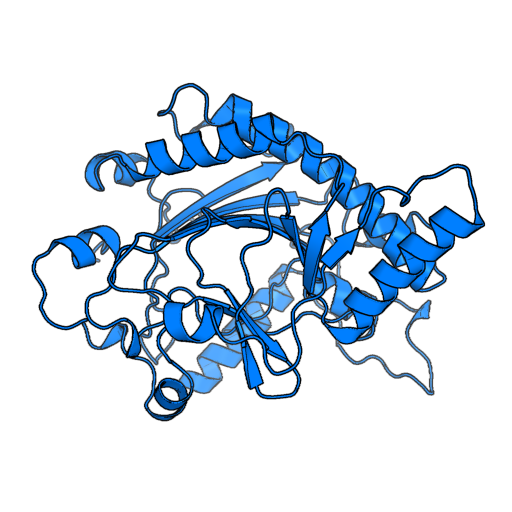1.00 27.25 266 SER A N 1
ATOM 2080 C CA . SER A 1 266 ? 25.821 38.082 17.411 1.00 21.76 266 SER A CA 1
ATOM 2081 C C . SER A 1 266 ? 24.724 37.533 16.517 1.00 22.19 266 SER A C 1
ATOM 2082 O O . SER A 1 266 ? 23.690 37.025 16.979 1.00 21.47 266 SER A O 1
ATOM 2085 N N . ILE A 1 267 ? 24.954 37.659 15.217 1.00 19.06 267 ILE A N 1
ATOM 2086 C CA . ILE A 1 267 ? 24.033 37.149 14.219 1.00 16.69 267 ILE A CA 1
ATOM 2087 C C . ILE A 1 267 ? 24.930 36.448 13.224 1.00 16.31 267 ILE A C 1
ATOM 2088 O O . ILE A 1 267 ? 25.902 37.032 12.723 1.00 15.76 267 ILE A O 1
ATOM 2093 N N . VAL A 1 268 ? 24.653 35.186 12.959 1.00 14.57 268 VAL A N 1
ATOM 2094 C CA . VAL A 1 268 ? 25.468 34.489 11.981 1.00 15.14 268 VAL A CA 1
ATOM 2095 C C . VAL A 1 268 ? 25.017 34.959 10.621 1.00 14.55 268 VAL A C 1
ATOM 2096 O O . VAL A 1 268 ? 23.819 35.079 10.360 1.00 13.67 268 VAL A O 1
ATOM 2100 N N . MET A 1 269 ? 25.971 35.235 9.733 1.00 15.43 269 MET A N 1
ATOM 2101 C CA . MET A 1 269 ? 25.586 35.622 8.391 1.00 14.91 269 MET A CA 1
ATOM 2102 C C . MET A 1 269 ? 26.309 34.733 7.402 1.00 15.17 269 MET A C 1
ATOM 2103 O O . MET A 1 269 ? 27.509 34.452 7.537 1.00 16.46 269 MET A O 1
ATOM 2108 N N . HIS A 1 270 ? 25.549 34.236 6.439 1.00 15.49 270 HIS A N 1
ATOM 2109 C CA . HIS A 1 270 ? 26.077 33.417 5.362 1.00 14.88 270 HIS A CA 1
ATOM 2110 C C . HIS A 1 270 ? 25.954 34.182 4.067 1.00 13.96 270 HIS A C 1
ATOM 2111 O O . HIS A 1 270 ? 24.931 34.841 3.821 1.00 12.22 270 HIS A O 1
ATOM 2118 N N . ILE A 1 271 ? 26.983 34.052 3.239 1.00 13.64 271 ILE A N 1
ATOM 2119 C CA . ILE A 1 271 ? 26.947 34.532 1.862 1.00 12.96 271 ILE A CA 1
ATOM 2120 C C . ILE A 1 271 ? 26.229 33.302 1.250 1.00 12.24 271 ILE A C 1
ATOM 2121 O O . ILE A 1 271 ? 26.594 32.165 1.572 1.00 13.74 271 ILE A O 1
ATOM 2126 N N . GLY A 1 272 ? 25.233 33.513 0.398 1.00 12.08 272 GLY A N 1
ATOM 2127 C CA . GLY A 1 272 ? 24.509 32.402 -0.210 1.00 13.08 272 GLY A CA 1
ATOM 2128 C C . GLY A 1 272 ? 24.880 32.195 -1.668 1.00 13.06 272 GLY A C 1
ATOM 2129 O O . GLY A 1 272 ? 25.650 32.985 -2.247 1.00 11.55 272 GLY A O 1
ATOM 2130 N N . ASP A 1 273 ? 24.309 31.150 -2.283 1.00 11.55 273 ASP A N 1
ATOM 2131 C CA . ASP A 1 273 ? 24.631 30.815 -3.680 1.00 13.59 273 ASP A CA 1
ATOM 2132 C C . ASP A 1 273 ? 24.400 31.976 -4.620 1.00 12.43 273 ASP A C 1
ATOM 2133 O O . ASP A 1 273 ? 25.126 32.110 -5.602 1.00 13.72 273 ASP A O 1
ATOM 2138 N N . THR A 1 274 ? 23.374 32.787 -4.350 1.00 12.12 274 THR A N 1
ATOM 2139 C CA . THR A 1 274 ? 23.027 33.887 -5.251 1.00 13.81 274 THR A CA 1
ATOM 2140 C C . THR A 1 274 ? 24.170 34.893 -5.348 1.00 13.97 274 THR A C 1
ATOM 2141 O O . THR A 1 274 ? 24.478 35.374 -6.448 1.00 14.96 274 THR A O 1
ATOM 2145 N N . LEU A 1 275 ? 24.819 35.193 -4.226 1.00 13.30 275 LEU A N 1
ATOM 2146 C CA . LEU A 1 275 ? 25.956 36.118 -4.289 1.00 12.27 275 LEU A CA 1
ATOM 2147 C C . LEU A 1 275 ? 27.188 35.430 -4.803 1.00 13.68 275 LEU A C 1
ATOM 2148 O O . LEU A 1 275 ? 28.031 36.062 -5.452 1.00 15.00 275 LEU A O 1
ATOM 2153 N N . GLU A 1 276 ? 27.339 34.142 -4.510 1.00 13.67 276 GLU A N 1
ATOM 2154 C CA . GLU A 1 276 ? 28.489 33.437 -5.024 1.00 15.12 276 GLU A CA 1
ATOM 2155 C C . GLU A 1 276 ? 28.431 33.426 -6.556 1.00 15.43 276 GLU A C 1
ATOM 2156 O O . GLU A 1 276 ? 29.463 33.597 -7.227 1.00 14.10 276 GLU A O 1
ATOM 2162 N N . ILE A 1 277 ? 27.239 33.187 -7.100 1.00 14.72 277 ILE A N 1
ATOM 2163 C CA . ILE A 1 277 ? 27.069 33.146 -8.552 1.00 14.72 277 ILE A CA 1
ATOM 2164 C C . ILE A 1 277 ? 27.340 34.534 -9.146 1.00 16.21 277 ILE A C 1
ATOM 2165 O O . ILE A 1 277 ? 28.142 34.662 -10.081 1.00 15.57 277 ILE A O 1
ATOM 2170 N N . LEU A 1 278 ? 26.722 35.577 -8.585 1.00 14.37 278 LEU A N 1
ATOM 2171 C CA . LEU A 1 278 ? 26.919 36.929 -9.112 1.00 15.18 278 LEU A CA 1
ATOM 2172 C C . LEU A 1 278 ? 28.370 37.377 -9.061 1.00 16.57 278 LEU A C 1
ATOM 2173 O O . LEU A 1 278 ? 28.837 38.096 -9.952 1.00 16.57 278 LEU A O 1
ATOM 2178 N N . SER A 1 279 ? 29.094 36.963 -8.020 1.00 16.75 279 SER A N 1
ATOM 2179 C CA . SER A 1 279 ? 30.493 37.359 -7.896 1.00 17.40 279 SER A CA 1
ATOM 2180 C C . SER A 1 279 ? 31.446 36.374 -8.580 1.00 17.57 279 SER A C 1
ATOM 2181 O O . SER A 1 279 ? 32.646 36.436 -8.350 1.00 18.61 279 SER A O 1
ATOM 2184 N N . ASN A 1 280 ? 30.909 35.475 -9.400 1.00 16.66 280 ASN A N 1
ATOM 2185 C CA . ASN A 1 280 ? 31.696 34.465 -10.121 1.00 16.92 280 ASN A CA 1
ATOM 2186 C C . ASN A 1 280 ? 32.630 33.652 -9.221 1.00 18.37 280 ASN A C 1
ATOM 2187 O O . ASN A 1 280 ? 33.803 33.378 -9.559 1.00 17.45 280 ASN A O 1
ATOM 2192 N N . GLY A 1 281 ? 32.101 33.246 -8.074 1.00 17.17 281 GLY A N 1
ATOM 2193 C CA . GLY A 1 281 ? 32.888 32.443 -7.159 1.00 18.86 281 GLY A CA 1
ATOM 2194 C C . GLY A 1 281 ? 33.734 33.192 -6.148 1.00 18.75 281 GLY A C 1
ATOM 2195 O O . GLY A 1 281 ? 34.310 32.547 -5.264 1.00 18.87 281 GLY A O 1
ATOM 2196 N N . LYS A 1 282 ? 33.809 34.519 -6.238 1.00 16.50 282 LYS A N 1
ATOM 2197 C CA . LYS A 1 282 ? 34.641 35.266 -5.286 1.00 18.23 282 LYS A CA 1
ATOM 2198 C C . LYS A 1 282 ? 34.151 35.156 -3.844 1.00 17.60 282 LYS A C 1
ATOM 2199 O O . LYS A 1 282 ? 34.912 34.725 -2.974 1.00 17.06 282 LYS A O 1
ATOM 2205 N N . TYR A 1 283 ? 32.914 35.582 -3.591 1.00 15.97 283 TYR A N 1
ATOM 2206 C CA . TYR A 1 283 ? 32.303 35.441 -2.263 1.00 16.97 283 TYR A CA 1
ATOM 2207 C C . TYR A 1 283 ? 31.803 33.989 -2.210 1.00 16.76 283 TYR A C 1
ATOM 2208 O O . TYR A 1 283 ? 31.162 33.493 -3.154 1.00 19.11 283 TYR A O 1
ATOM 2217 N N . LYS A 1 284 ? 32.069 33.327 -1.096 1.00 15.31 284 LYS A N 1
ATOM 2218 C CA . LYS A 1 284 ? 31.772 31.915 -0.951 1.00 14.69 284 LYS A CA 1
ATOM 2219 C C . LYS A 1 284 ? 30.504 31.488 -0.262 1.00 14.18 284 LYS A C 1
ATOM 2220 O O . LYS A 1 284 ? 30.200 32.005 0.800 1.00 14.78 284 LYS A O 1
ATOM 2226 N N . SER A 1 285 ? 29.789 30.535 -0.863 1.00 13.27 285 SER A N 1
ATOM 2227 C CA . SER A 1 285 ? 28.579 29.962 -0.211 1.00 11.97 285 SER A CA 1
ATOM 2228 C C . SER A 1 285 ? 29.093 28.632 0.362 1.00 12.20 285 SER A C 1
ATOM 2229 O O . SER A 1 285 ? 29.270 27.640 -0.345 1.00 15.42 285 SER A O 1
ATOM 2232 N N . ILE A 1 286 ? 29.295 28.623 1.674 1.00 12.86 286 ILE A N 1
ATOM 2233 C CA . ILE A 1 286 ? 29.909 27.488 2.332 1.00 12.63 286 ILE A CA 1
ATOM 2234 C C . ILE A 1 286 ? 28.936 26.368 2.605 1.00 13.36 286 ILE A C 1
ATOM 2235 O O . ILE A 1 286 ? 27.761 26.617 2.817 1.00 13.53 286 ILE A O 1
ATOM 2240 N N . LEU A 1 287 ? 29.439 25.133 2.499 1.00 13.80 287 LEU A N 1
ATOM 2241 C CA . LEU A 1 287 ? 28.657 23.935 2.821 1.00 13.59 287 LEU A CA 1
ATOM 2242 C C . LEU A 1 287 ? 28.575 23.912 4.372 1.00 14.62 287 LEU A C 1
ATOM 2243 O O . LEU A 1 287 ? 29.553 24.213 5.081 1.00 13.93 287 LEU A O 1
ATOM 2248 N N . HIS A 1 288 ? 27.408 23.587 4.905 1.00 12.49 288 HIS A N 1
ATOM 2249 C CA . HIS A 1 288 ? 27.245 23.562 6.335 1.00 12.20 288 HIS A CA 1
ATOM 2250 C C . HIS A 1 288 ? 26.147 22.566 6.667 1.00 13.93 288 HIS A C 1
ATOM 2251 O O . HIS A 1 288 ? 25.447 22.094 5.779 1.00 12.63 288 HIS A O 1
ATOM 2258 N N . ARG A 1 289 ? 26.032 22.223 7.945 1.00 12.89 289 ARG A N 1
ATOM 2259 C CA . ARG A 1 289 ? 25.036 21.257 8.369 1.00 11.37 289 ARG A CA 1
ATOM 2260 C C . ARG A 1 289 ? 24.733 21.553 9.836 1.00 11.21 289 ARG A C 1
ATOM 2261 O O . ARG A 1 289 ? 25.324 22.459 10.412 1.00 13.44 289 ARG A O 1
ATOM 2269 N N . GLY A 1 290 ? 23.810 20.793 10.415 1.00 12.02 290 GLY A N 1
ATOM 2270 C CA . GLY A 1 290 ? 23.472 20.994 11.812 1.00 13.79 290 GLY A CA 1
ATOM 2271 C C . GLY A 1 290 ? 23.334 19.672 12.534 1.00 14.50 290 GLY A C 1
ATOM 2272 O O . GLY A 1 290 ? 22.683 18.750 12.040 1.00 14.61 290 GLY A O 1
ATOM 2273 N N . LEU A 1 291 ? 23.986 19.592 13.689 1.00 14.64 291 LEU A N 1
ATOM 2274 C CA . LEU A 1 291 ? 23.958 18.427 14.558 1.00 15.16 291 LEU A CA 1
ATOM 2275 C C . LEU A 1 291 ? 22.844 18.530 15.598 1.00 15.48 291 LEU A C 1
ATOM 2276 O O . LEU A 1 291 ? 22.413 19.634 15.952 1.00 15.55 291 LEU A O 1
ATOM 2281 N N . VAL A 1 292 ? 22.357 17.378 16.044 1.00 14.03 292 VAL A N 1
ATOM 2282 C CA . VAL A 1 292 ? 21.328 17.340 17.087 1.00 13.37 292 VAL A CA 1
ATOM 2283 C C . VAL A 1 292 ? 22.021 16.720 18.289 1.00 15.21 292 VAL A C 1
ATOM 2284 O O . VAL A 1 292 ? 23.205 16.370 18.210 1.00 16.88 292 VAL A O 1
ATOM 2288 N N . ASN A 1 293 ? 21.318 16.601 19.405 1.00 15.77 293 ASN A N 1
ATOM 2289 C CA . ASN A 1 293 ? 21.954 16.067 20.616 1.00 18.11 293 ASN A CA 1
ATOM 2290 C C . ASN A 1 293 ? 20.836 15.497 21.496 1.00 19.97 293 ASN A C 1
ATOM 2291 O O . ASN A 1 293 ? 19.648 15.726 21.239 1.00 17.51 293 ASN A O 1
ATOM 2296 N N . LYS A 1 294 ? 21.208 14.743 22.528 1.00 22.32 294 LYS A N 1
ATOM 2297 C CA . LYS A 1 294 ? 20.210 14.113 23.362 1.00 24.37 294 LYS A CA 1
ATOM 2298 C C . LYS A 1 294 ? 19.890 14.882 24.628 1.00 23.57 294 LYS A C 1
ATOM 2299 O O . LYS A 1 294 ? 18.980 14.505 25.356 1.00 24.64 294 LYS A O 1
ATOM 2305 N N . GLU A 1 295 ? 20.596 15.982 24.869 1.00 23.48 295 GLU A N 1
ATOM 2306 C CA . GLU A 1 295 ? 20.400 16.767 26.088 1.00 25.23 295 GLU A CA 1
ATOM 2307 C C . GLU A 1 295 ? 19.540 18.021 26.026 1.00 25.18 295 GLU A C 1
ATOM 2308 O O . GLU A 1 295 ? 18.847 18.340 26.983 1.00 24.69 295 GLU A O 1
ATOM 2314 N N . LYS A 1 296 ? 19.568 18.723 24.902 1.00 23.87 296 LYS A N 1
ATOM 2315 C CA . LYS A 1 296 ? 18.839 19.971 24.795 1.00 23.01 296 LYS A CA 1
ATOM 2316 C C . LYS A 1 296 ? 18.202 20.221 23.440 1.00 21.43 296 LYS A C 1
ATOM 2317 O O . LYS A 1 296 ? 18.799 19.937 22.404 1.00 20.91 296 LYS A O 1
ATOM 2323 N N . VAL A 1 297 ? 16.996 20.767 23.458 1.00 19.95 297 VAL A N 1
ATOM 2324 C CA . VAL A 1 297 ? 16.311 21.093 22.213 1.00 18.03 297 VAL A CA 1
ATOM 2325 C C . VAL A 1 297 ? 17.069 22.292 21.642 1.00 17.32 297 VAL A C 1
ATOM 2326 O O . VAL A 1 297 ? 17.371 23.251 22.355 1.00 17.38 297 VAL A O 1
ATOM 2330 N N . ARG A 1 298 ? 17.399 22.244 20.350 1.00 17.58 298 ARG A N 1
ATOM 2331 C CA . ARG A 1 298 ? 18.090 23.372 19.723 1.00 15.33 298 ARG A CA 1
ATOM 2332 C C . ARG A 1 298 ? 17.061 24.068 18.819 1.00 13.92 298 ARG A C 1
ATOM 2333 O O . ARG A 1 298 ? 16.180 23.405 18.251 1.00 13.89 298 ARG A O 1
ATOM 2341 N N . ILE A 1 299 ? 17.130 25.397 18.735 1.00 13.37 299 ILE A N 1
ATOM 2342 C CA . ILE A 1 299 ? 16.220 26.187 17.874 1.00 15.48 299 ILE A CA 1
ATOM 2343 C C . ILE A 1 299 ? 17.031 27.292 17.217 1.00 14.65 299 ILE A C 1
ATOM 2344 O O . ILE A 1 299 ? 17.906 27.887 17.848 1.00 16.04 299 ILE A O 1
ATOM 2349 N N . SER A 1 300 ? 16.776 27.528 15.932 1.00 13.60 300 SER A N 1
ATOM 2350 C CA . SER A 1 300 ? 17.446 28.594 15.202 1.00 12.78 300 SER A CA 1
ATOM 2351 C C . SER A 1 300 ? 16.390 29.328 14.370 1.00 13.49 300 SER A C 1
ATOM 2352 O O . SER A 1 300 ? 15.312 28.792 14.074 1.00 12.15 300 SER A O 1
ATOM 2355 N N . TRP A 1 301 ? 16.718 30.565 13.999 1.00 11.16 301 TRP A N 1
ATOM 2356 C CA . TRP A 1 301 ? 15.799 31.424 13.246 1.00 11.38 301 TRP A CA 1
ATOM 2357 C C . TRP A 1 301 ? 16.584 31.924 12.089 1.00 12.06 301 TRP A C 1
ATOM 2358 O O . TRP A 1 301 ? 17.434 32.806 12.262 1.00 13.77 301 TRP A O 1
ATOM 2369 N N . ALA A 1 302 ? 16.306 31.389 10.911 1.00 11.81 302 ALA A N 1
ATOM 2370 C CA . ALA A 1 302 ? 17.056 31.793 9.740 1.00 12.10 302 ALA A CA 1
ATOM 2371 C C . ALA A 1 302 ? 16.228 32.687 8.835 1.00 13.84 302 ALA A C 1
ATOM 2372 O O . ALA A 1 302 ? 15.107 32.322 8.456 1.00 13.38 302 ALA A O 1
ATOM 2374 N N . VAL A 1 303 ? 16.774 33.857 8.492 1.00 11.02 303 VAL A N 1
ATOM 2375 C CA . VAL A 1 303 ? 16.082 34.736 7.555 1.00 13.86 303 VAL A CA 1
ATOM 2376 C C . VAL A 1 303 ? 16.865 34.750 6.237 1.00 14.69 303 VAL A C 1
ATOM 2377 O O . VAL A 1 303 ? 18.017 35.187 6.188 1.00 11.89 303 VAL A O 1
ATOM 2381 N N . PHE A 1 304 ? 16.228 34.223 5.190 1.00 13.44 304 PHE A N 1
ATOM 2382 C CA . PHE A 1 304 ? 16.862 34.139 3.872 1.00 13.33 304 PHE A CA 1
ATOM 2383 C C . PHE A 1 304 ? 16.454 35.305 3.007 1.00 12.83 304 PHE A C 1
ATOM 2384 O O . PHE A 1 304 ? 15.263 35.563 2.838 1.00 14.26 304 PHE A O 1
ATOM 2392 N N . CYS A 1 305 ? 17.435 36.026 2.473 1.00 13.55 305 CYS A N 1
ATOM 2393 C CA . CYS A 1 305 ? 17.162 37.181 1.602 1.00 13.02 305 CYS A CA 1
ATOM 2394 C C . CYS A 1 305 ? 17.267 36.636 0.200 1.00 14.83 305 CYS A C 1
ATOM 2395 O O . CYS A 1 305 ? 18.361 36.299 -0.236 1.00 16.62 305 CYS A O 1
ATOM 2398 N N . GLU A 1 306 ? 16.130 36.533 -0.481 1.00 14.89 306 GLU A N 1
ATOM 2399 C CA . GLU A 1 306 ? 16.062 35.941 -1.799 1.00 16.60 306 GLU A CA 1
ATOM 2400 C C . GLU A 1 306 ? 15.706 36.850 -2.936 1.00 15.95 306 GLU A C 1
ATOM 2401 O O . GLU A 1 306 ? 14.920 37.773 -2.793 1.00 17.32 306 GLU A O 1
ATOM 2407 N N . PRO A 1 307 ? 16.271 36.568 -4.107 1.00 16.94 307 PRO A N 1
ATOM 2408 C CA . PRO A 1 307 ? 15.937 37.378 -5.274 1.00 15.56 307 PRO A CA 1
ATOM 2409 C C . PRO A 1 307 ? 14.549 36.840 -5.715 1.00 16.89 307 PRO A C 1
ATOM 2410 O O . PRO A 1 307 ? 14.105 35.774 -5.263 1.00 16.93 307 PRO A O 1
ATOM 2414 N N . PRO A 1 308 ? 13.841 37.573 -6.594 1.00 19.43 308 PRO A N 1
ATOM 2415 C CA . PRO A 1 308 ? 12.528 37.134 -7.088 1.00 20.40 308 PRO A CA 1
ATOM 2416 C C . PRO A 1 308 ? 12.790 35.784 -7.783 1.00 21.68 308 PRO A C 1
ATOM 2417 O O . PRO A 1 308 ? 13.736 35.649 -8.566 1.00 21.09 308 PRO A O 1
ATOM 2421 N N . LYS A 1 309 ? 11.962 34.782 -7.506 1.00 21.90 309 LYS A N 1
ATOM 2422 C CA . LYS A 1 309 ? 12.225 33.449 -8.044 1.00 22.85 309 LYS A CA 1
ATOM 2423 C C . LYS A 1 309 ? 12.269 33.231 -9.546 1.00 23.49 309 LYS A C 1
ATOM 2424 O O . LYS A 1 309 ? 12.959 32.338 -10.001 1.00 21.46 309 LYS A O 1
ATOM 2430 N N . ASP A 1 310 ? 11.562 34.045 -10.315 1.00 23.46 310 ASP A N 1
ATOM 2431 C CA . ASP A 1 310 ? 11.513 33.851 -11.758 1.00 25.85 310 ASP A CA 1
ATOM 2432 C C . ASP A 1 310 ? 11.969 35.049 -12.577 1.00 27.16 310 ASP A C 1
ATOM 2433 O O . ASP A 1 310 ? 12.462 34.875 -13.701 1.00 28.45 310 ASP A O 1
ATOM 2438 N N . LYS A 1 311 ? 11.798 36.249 -12.012 1.00 28.32 311 LYS A N 1
ATOM 2439 C CA . LYS A 1 311 ? 12.097 37.515 -12.705 1.00 29.83 311 LYS A CA 1
ATOM 2440 C C . LYS A 1 311 ? 13.549 37.913 -12.962 1.00 30.18 311 LYS A C 1
ATOM 2441 O O . LYS A 1 311 ? 13.811 38.820 -13.769 1.00 32.36 311 LYS A O 1
ATOM 2443 N N . ILE A 1 312 ? 14.491 37.244 -12.311 1.00 27.73 312 ILE A N 1
ATOM 2444 C CA . ILE A 1 312 ? 15.888 37.578 -12.492 1.00 25.38 312 ILE A CA 1
ATOM 2445 C C . ILE A 1 312 ? 16.678 36.355 -12.874 1.00 23.61 312 ILE A C 1
ATOM 2446 O O . ILE A 1 312 ? 16.542 35.291 -12.254 1.00 21.76 312 ILE A O 1
ATOM 2451 N N . VAL A 1 313 ? 17.466 36.492 -13.935 1.00 22.49 313 VAL A N 1
ATOM 2452 C CA . VAL A 1 313 ? 18.305 35.393 -14.363 1.00 20.31 313 VAL A CA 1
ATOM 2453 C C . VAL A 1 313 ? 19.636 35.662 -13.700 1.00 21.87 313 VAL A C 1
ATOM 2454 O O . VAL A 1 313 ? 20.299 36.659 -14.006 1.00 22.79 313 VAL A O 1
ATOM 2458 N N . LEU A 1 314 ? 20.018 34.760 -12.798 1.00 21.34 314 LEU A N 1
ATOM 2459 C CA . LEU A 1 314 ? 21.272 34.839 -12.054 1.00 21.03 314 LEU A CA 1
ATOM 2460 C C . LEU A 1 314 ? 22.473 34.255 -12.795 1.00 20.57 314 LEU A C 1
ATOM 2461 O O . LEU A 1 314 ? 22.493 33.097 -13.193 1.00 18.28 314 LEU A O 1
ATOM 2466 N N . LYS A 1 315 ? 23.517 35.051 -12.911 1.00 19.51 315 LYS A N 1
ATOM 2467 C CA . LYS A 1 315 ? 24.702 34.581 -13.587 1.00 19.45 315 LYS A CA 1
ATOM 2468 C C . LYS A 1 315 ? 25.815 35.517 -13.169 1.00 17.28 315 LYS A C 1
ATOM 2469 O O . LYS A 1 315 ? 25.566 36.620 -12.663 1.00 18.34 315 LYS A O 1
ATOM 2475 N N . PRO A 1 316 ? 27.058 35.094 -13.373 1.00 16.46 316 PRO A N 1
ATOM 2476 C CA . PRO A 1 316 ? 28.170 35.972 -12.985 1.00 16.04 316 PRO A CA 1
ATOM 2477 C C . PRO A 1 316 ? 28.015 37.326 -13.667 1.00 17.36 316 PRO A C 1
ATOM 2478 O O . PRO A 1 316 ? 27.697 37.376 -14.866 1.00 17.75 316 PRO A O 1
ATOM 2482 N N . LEU A 1 317 ? 28.231 38.403 -12.909 1.00 17.58 317 LEU A N 1
ATOM 2483 C CA . LEU A 1 317 ? 28.142 39.767 -13.452 1.00 18.29 317 LEU A CA 1
ATOM 2484 C C . LEU A 1 317 ? 29.233 39.936 -14.503 1.00 18.47 317 LEU A C 1
ATOM 2485 O O . LEU A 1 317 ? 30.305 39.354 -14.369 1.00 18.54 317 LEU A O 1
ATOM 2490 N N . PRO A 1 318 ? 28.969 40.725 -15.567 1.00 19.75 318 PRO A N 1
ATOM 2491 C CA . PRO A 1 318 ? 29.983 40.930 -16.625 1.00 19.96 318 PRO A CA 1
ATOM 2492 C C . PRO A 1 318 ? 31.335 41.362 -16.069 1.00 21.41 318 PRO A C 1
ATOM 2493 O O . PRO A 1 318 ? 32.391 40.875 -16.491 1.00 21.67 318 PRO A O 1
ATOM 2497 N N . GLU A 1 319 ? 31.296 42.276 -15.107 1.00 22.67 319 GLU A N 1
ATOM 2498 C CA . GLU A 1 319 ? 32.502 42.794 -14.467 1.00 23.14 319 GLU A CA 1
ATOM 2499 C C . GLU A 1 319 ? 33.368 41.727 -13.809 1.00 25.15 319 GLU A C 1
ATOM 2500 O O . GLU A 1 319 ? 34.576 41.923 -13.626 1.00 24.26 319 GLU A O 1
ATOM 2506 N N . MET A 1 320 ? 32.743 40.608 -13.433 1.00 23.94 320 MET A N 1
ATOM 2507 C CA . MET A 1 320 ? 33.457 39.518 -12.771 1.00 23.21 320 MET A CA 1
ATOM 2508 C C . MET A 1 320 ? 33.917 38.429 -13.743 1.00 24.13 320 MET A C 1
ATOM 2509 O O . MET A 1 320 ? 34.507 37.453 -13.307 1.00 23.31 320 MET A O 1
ATOM 2514 N N . VAL A 1 321 ? 33.653 38.598 -15.044 1.00 22.96 321 VAL A N 1
ATOM 2515 C CA . VAL A 1 321 ? 34.005 37.602 -16.056 1.00 25.22 321 VAL A CA 1
ATOM 2516 C C . VAL A 1 321 ? 34.917 38.188 -17.128 1.00 27.67 321 VAL A C 1
ATOM 2517 O O . VAL A 1 321 ? 34.731 39.330 -17.546 1.00 27.10 321 VAL A O 1
ATOM 2521 N N . SER A 1 322 ? 35.891 37.394 -17.572 1.00 27.94 322 SER A N 1
ATOM 2522 C CA . SER A 1 322 ? 36.842 37.842 -18.589 1.00 27.40 322 SER A CA 1
ATOM 2523 C C . SER A 1 322 ? 37.470 36.618 -19.244 1.00 27.47 322 SER A C 1
ATOM 2524 O O . SER A 1 322 ? 37.184 35.485 -18.866 1.00 27.11 322 SER A O 1
ATOM 2527 N N . VAL A 1 323 ? 38.319 36.848 -20.235 1.00 27.64 323 VAL A N 1
ATOM 2528 C CA . VAL A 1 323 ? 38.971 35.741 -20.921 1.00 28.42 323 VAL A CA 1
ATOM 2529 C C . VAL A 1 323 ? 39.754 34.910 -19.921 1.00 28.60 323 VAL A C 1
ATOM 2530 O O . VAL A 1 323 ? 39.703 33.673 -19.927 1.00 27.90 323 VAL A O 1
ATOM 2534 N N . GLU A 1 324 ? 40.462 35.619 -19.053 1.00 29.11 324 GLU A N 1
ATOM 2535 C CA . GLU A 1 324 ? 41.290 35.009 -18.028 1.00 30.46 324 GLU A CA 1
ATOM 2536 C C . GLU A 1 324 ? 40.522 34.522 -16.810 1.00 29.43 324 GLU A C 1
ATOM 2537 O O . GLU A 1 324 ? 41.060 33.743 -16.028 1.00 30.21 324 GLU A O 1
ATOM 2543 N N . SER A 1 325 ? 39.278 34.979 -16.654 1.00 28.13 325 SER A N 1
ATOM 2544 C CA . SER A 1 325 ? 38.420 34.596 -15.522 1.00 26.56 325 SER A CA 1
ATOM 2545 C C . SER A 1 325 ? 37.083 34.132 -16.070 1.00 23.34 325 SER A C 1
ATOM 2546 O O . SER A 1 325 ? 36.077 34.819 -15.916 1.00 24.03 325 SER A O 1
ATOM 2549 N N . PRO A 1 326 ? 37.043 32.950 -16.695 1.00 21.94 326 PRO A N 1
ATOM 2550 C CA . PRO A 1 326 ? 35.759 32.514 -17.235 1.00 20.74 326 PRO A CA 1
ATOM 2551 C C . PRO A 1 326 ? 34.655 32.339 -16.199 1.00 19.30 326 PRO A C 1
ATOM 2552 O O . PRO A 1 326 ? 34.912 32.177 -15.001 1.00 19.02 326 PRO A O 1
ATOM 2556 N N . ALA A 1 327 ? 33.426 32.420 -16.681 1.00 19.50 327 ALA A N 1
ATOM 2557 C CA . ALA A 1 327 ? 32.247 32.255 -15.845 1.00 18.85 327 ALA A CA 1
ATOM 2558 C C . ALA A 1 327 ? 32.272 30.873 -15.221 1.00 18.20 327 ALA A C 1
ATOM 2559 O O . ALA A 1 327 ? 32.441 29.886 -15.928 1.00 19.99 327 ALA A O 1
ATOM 2561 N N . LYS A 1 328 ? 32.112 30.802 -13.905 1.00 17.35 328 LYS A N 1
ATOM 2562 C CA . LYS A 1 328 ? 32.112 29.509 -13.201 1.00 18.62 328 LYS A CA 1
ATOM 2563 C C . LYS A 1 328 ? 30.709 28.907 -13.051 1.00 19.50 328 LYS A C 1
ATOM 2564 O O . LYS A 1 328 ? 30.558 27.787 -12.556 1.00 19.99 328 LYS A O 1
ATOM 2570 N N . PHE A 1 329 ? 29.698 29.645 -13.497 1.00 17.58 329 PHE A N 1
ATOM 2571 C CA . PHE A 1 329 ? 28.306 29.199 -13.414 1.00 17.83 329 PHE A CA 1
ATOM 2572 C C . PHE A 1 329 ? 27.515 29.606 -14.658 1.00 18.05 329 PHE A C 1
ATOM 2573 O O . PHE A 1 329 ? 27.725 30.678 -15.185 1.00 18.65 329 PHE A O 1
ATOM 2581 N N . PRO A 1 330 ? 26.577 28.751 -15.110 1.00 18.98 330 PRO A N 1
ATOM 2582 C CA . PRO A 1 330 ? 25.754 29.058 -16.282 1.00 18.07 330 PRO A CA 1
ATOM 2583 C C . PRO A 1 330 ? 24.579 29.868 -15.763 1.00 17.71 330 PRO A C 1
ATOM 2584 O O . PRO A 1 330 ? 24.302 29.881 -14.558 1.00 18.05 330 PRO A O 1
ATOM 2588 N N . PRO A 1 331 ? 23.854 30.550 -16.650 1.00 18.00 331 PRO A N 1
ATOM 2589 C CA . PRO A 1 331 ? 22.723 31.346 -16.147 1.00 16.06 331 PRO A CA 1
ATOM 2590 C C . PRO A 1 331 ? 21.486 30.570 -15.767 1.00 15.61 331 PRO A C 1
ATOM 2591 O O . PRO A 1 331 ? 21.096 29.684 -16.508 1.00 15.90 331 PRO A O 1
ATOM 2595 N N . ARG A 1 332 ? 20.896 30.911 -14.609 1.00 15.09 332 ARG A N 1
ATOM 2596 C CA . ARG A 1 332 ? 19.672 30.281 -14.099 1.00 14.98 3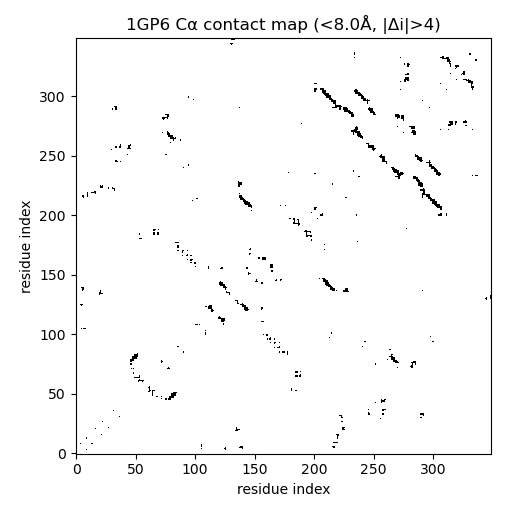32 ARG A CA 1
ATOM 2597 C C . ARG A 1 332 ? 18.846 31.243 -13.255 1.00 15.47 332 ARG A C 1
ATOM 2598 O O . ARG A 1 332 ? 19.400 32.146 -12.624 1.00 17.38 332 ARG A O 1
ATOM 2606 N N . THR A 1 333 ? 17.516 31.118 -13.265 1.00 15.68 333 THR A N 1
ATOM 2607 C CA . THR A 1 333 ? 16.731 31.959 -12.355 1.00 16.41 333 THR A CA 1
ATOM 2608 C C . THR A 1 333 ? 16.905 31.257 -10.993 1.00 18.05 333 THR A C 1
ATOM 2609 O O . THR A 1 333 ? 17.400 30.123 -10.932 1.00 17.01 333 THR A O 1
ATOM 2613 N N . PHE A 1 334 ? 16.496 31.928 -9.918 1.00 15.89 334 PHE A N 1
ATOM 2614 C CA . PHE A 1 334 ? 16.591 31.366 -8.583 1.00 18.81 334 PHE A CA 1
ATOM 2615 C C . PHE A 1 334 ? 15.822 30.018 -8.532 1.00 16.99 334 PHE A C 1
ATOM 2616 O O . PHE A 1 334 ? 16.318 29.020 -7.996 1.00 17.85 334 PHE A O 1
ATOM 2624 N N . ALA A 1 335 ? 14.616 29.971 -9.101 1.00 18.47 335 ALA A N 1
ATOM 2625 C CA . ALA A 1 335 ? 13.846 28.711 -9.115 1.00 18.70 335 ALA A CA 1
ATOM 2626 C C . ALA A 1 335 ? 14.575 27.585 -9.851 1.00 17.46 335 ALA A C 1
ATOM 2627 O O . ALA A 1 335 ? 14.564 26.431 -9.426 1.00 16.72 335 ALA A O 1
ATOM 2629 N N . GLN A 1 336 ? 15.178 27.920 -10.985 1.00 16.81 336 GLN A N 1
ATOM 2630 C CA . GLN A 1 336 ? 15.895 26.950 -11.796 1.00 15.83 336 GLN A CA 1
ATOM 2631 C C . GLN A 1 336 ? 17.114 26.430 -11.080 1.00 16.12 336 GLN A C 1
ATOM 2632 O O . GLN A 1 336 ? 17.494 25.269 -11.218 1.00 18.05 336 GLN A O 1
ATOM 2638 N N . HIS A 1 337 ? 17.740 27.309 -10.316 1.00 16.35 337 HIS A N 1
ATOM 2639 C CA . HIS A 1 337 ? 18.934 26.927 -9.550 1.00 16.59 337 HIS A CA 1
ATOM 2640 C C . HIS A 1 337 ? 18.552 25.910 -8.464 1.00 17.69 337 HIS A C 1
ATOM 2641 O O . HIS A 1 337 ? 19.214 24.889 -8.288 1.00 15.53 337 HIS A O 1
ATOM 2648 N N . ILE A 1 338 ? 17.486 26.210 -7.735 1.00 17.67 338 ILE A N 1
ATOM 2649 C CA . ILE A 1 338 ? 16.988 25.300 -6.698 1.00 20.25 338 ILE A CA 1
ATOM 2650 C C . ILE A 1 338 ? 16.678 23.970 -7.383 1.00 21.40 338 ILE A C 1
ATOM 2651 O O . ILE A 1 338 ? 17.155 22.922 -6.959 1.00 23.02 338 ILE A O 1
ATOM 2656 N N . GLU A 1 339 ? 15.909 24.002 -8.474 1.00 21.89 339 GLU A N 1
ATOM 2657 C CA . GLU A 1 339 ? 15.586 22.754 -9.164 1.00 23.02 339 GLU A CA 1
ATOM 2658 C C . GLU A 1 339 ? 16.836 21.958 -9.600 1.00 23.76 339 GLU A C 1
ATOM 2659 O O . GLU A 1 339 ? 16.871 20.734 -9.483 1.00 23.78 339 GLU A O 1
ATOM 2665 N N . HIS A 1 340 ? 17.868 22.642 -10.089 1.00 23.05 340 HIS A N 1
ATOM 2666 C CA . HIS A 1 340 ? 19.077 21.961 -10.519 1.00 23.61 340 HIS A CA 1
ATOM 2667 C C . HIS A 1 340 ? 19.792 21.271 -9.351 1.00 23.70 340 HIS A C 1
ATOM 2668 O O . HIS A 1 340 ? 20.313 20.176 -9.496 1.00 24.06 340 HIS A O 1
ATOM 2675 N N . LYS A 1 341 ? 19.832 21.919 -8.198 1.00 22.60 341 LYS A N 1
ATOM 2676 C CA . LYS A 1 341 ? 20.463 21.316 -7.026 1.00 22.40 341 LYS A CA 1
ATOM 2677 C C . LYS A 1 341 ? 19.639 20.092 -6.578 1.00 23.61 341 LYS A C 1
ATOM 2678 O O . LYS A 1 341 ? 20.198 19.068 -6.211 1.00 23.65 341 LYS A O 1
ATOM 2684 N N . LEU A 1 342 ? 18.312 20.212 -6.604 1.00 26.03 342 LEU A N 1
ATOM 2685 C CA . LEU A 1 342 ? 17.431 19.103 -6.205 1.00 29.21 342 LEU A CA 1
ATOM 2686 C C . LEU A 1 342 ? 17.502 17.961 -7.227 1.00 30.02 342 LEU A C 1
ATOM 2687 O O . LEU A 1 342 ? 17.446 16.784 -6.858 1.00 30.71 342 LEU A O 1
ATOM 2692 N N . PHE A 1 343 ? 17.629 18.315 -8.507 1.00 30.08 343 PHE A N 1
ATOM 2693 C CA . PHE A 1 343 ? 17.739 17.338 -9.592 1.00 30.87 343 PHE A CA 1
ATOM 2694 C C . PHE A 1 343 ? 19.068 16.574 -9.487 1.00 31.64 343 PHE A C 1
ATOM 2695 O O . PHE A 1 343 ? 19.105 15.342 -9.574 1.00 31.31 343 PHE A O 1
ATOM 2703 N N . GLY A 1 344 ? 20.165 17.300 -9.320 1.00 30.96 344 GLY A N 1
ATOM 2704 C CA . GLY A 1 344 ? 21.443 16.630 -9.188 1.00 32.94 344 GLY A CA 1
ATOM 2705 C C . GLY A 1 344 ? 21.410 15.629 -8.043 1.00 33.73 344 GLY A C 1
ATOM 2706 O O . GLY A 1 344 ? 21.937 14.525 -8.170 1.00 34.99 344 GLY A O 1
ATOM 2707 N N . LYS A 1 345 ? 20.796 15.998 -6.920 1.00 34.39 345 LYS A N 1
ATOM 2708 C CA . LYS A 1 345 ? 20.713 15.077 -5.771 1.00 34.70 345 LYS A CA 1
ATOM 2709 C C . LYS A 1 345 ? 19.838 13.855 -6.104 1.00 34.43 345 LYS A C 1
ATOM 2710 O O . LYS A 1 345 ? 20.214 12.705 -5.821 1.00 33.83 345 LYS A O 1
ATOM 2712 N N . GLU A 1 346 ? 18.672 14.104 -6.708 1.00 33.98 346 GLU A N 1
ATOM 2713 C CA . GLU A 1 346 ? 17.757 13.023 -7.087 1.00 33.29 346 GLU A CA 1
ATOM 2714 C C . GLU A 1 346 ? 18.453 12.013 -8.013 1.00 34.13 346 GLU A C 1
ATOM 2715 O O . GLU A 1 346 ? 18.316 10.796 -7.832 1.00 31.34 346 GLU A O 1
ATOM 2717 N N . GLN A 1 347 ? 19.193 12.511 -9.005 1.00 34.17 347 GLN A N 1
ATOM 2718 C CA . GLN A 1 347 ? 19.884 11.617 -9.940 1.00 36.42 347 GLN A CA 1
ATOM 2719 C C . GLN A 1 347 ? 20.928 10.797 -9.192 1.00 36.90 347 GLN A C 1
ATOM 2720 O O . GLN A 1 347 ? 21.107 9.593 -9.442 1.00 37.15 347 GLN A O 1
ATOM 2726 N N . GLU A 1 348 ? 21.613 11.474 -8.278 1.00 37.95 348 GLU A N 1
ATOM 2727 C CA . GLU A 1 348 ? 22.659 10.893 -7.440 1.00 39.89 348 GLU A CA 1
ATOM 2728 C C . GLU A 1 348 ? 22.149 9.717 -6.610 1.00 40.73 348 GLU A C 1
ATOM 2729 O O . GLU A 1 348 ? 22.797 8.669 -6.530 1.00 39.76 348 GLU A O 1
ATOM 2735 N N . GLU A 1 349 ? 20.983 9.902 -5.994 1.00 41.15 349 GLU A N 1
ATOM 2736 C CA . GLU A 1 349 ? 20.375 8.866 -5.161 1.00 43.16 349 GLU A CA 1
ATOM 2737 C C . GLU A 1 349 ? 19.694 7.768 -5.989 1.00 43.84 349 GLU A C 1
ATOM 2738 O O . GLU A 1 349 ? 19.584 6.618 -5.552 1.00 44.37 349 GLU A O 1
ATOM 2744 N N . LEU A 1 350 ? 19.226 8.129 -7.175 1.00 44.80 350 LEU A N 1
ATOM 2745 C CA . LEU A 1 350 ? 18.575 7.172 -8.059 1.00 46.39 350 LEU A CA 1
ATOM 2746 C C . LEU A 1 350 ? 19.556 6.046 -8.395 1.00 48.11 350 LEU A C 1
ATOM 2747 O O . LEU A 1 350 ? 19.190 4.861 -8.205 1.00 48.43 350 LEU A O 1
ATOM 2752 N N . VAL A 1 351 ? 20.685 6.369 -8.846 1.00 49.67 351 VAL A N 1
#

Radius of gyration: 19.86 Å; Cα contacts (8 Å, |Δi|>4): 694; chains: 1; bounding box: 46×55×47 Å

Organism: Arabidopsis thaliana (NCBI:txid3702)

Foldseek 3Di:
DDADALQCVLPVPDQADDPLFFDDPVVLVQFDAQVVQLPDDDDDAAAEQECQLCPPPPVVSNVVSLVVLLVSQQAFLKHWYDNLPQDLVLVVVLVVQVVQLVVDDVVVQCVLDADVVVPRPFGKGFDAQDALSSHGAQKIKGKFWQDDPVPGDCVSFDCPPVCNNVSSNVRVVSVVVSVLSSQQSNCVSLVHHSRPRCVQQAHRHFWIKMKMKIKGAAHSCQSRGFNFDWDFALFQKKKKDKPQDWWKWWQHPNHTHTHHDDPPIIMMGRGPLNCFQLLNRGDGTTMTTTHHRPDIIIMMMIGTGGHQPPHWGGHHPSNDDPVRHRPDDIHGSVRVVVVVSVVVNVVSD

Nearest PDB structures (foldseek):
  1gp4-assembly1_A  TM=1.002E+00  e=1.998E-74  Arabidopsis thaliana
  6lsv-assembly2_B  TM=9.480E-01  e=8.173E-35  Arabidopsis thaliana
  8cv8-assembly1_A  TM=8.742E-01  e=8.373E-30  Atropa belladonna
  4xae-assembly1_A  TM=8.835E-01  e=1.442E-29  Arabidopsis thaliana
  8cvc-assembly1_A  TM=8.728E-01  e=1.627E-29  Atropa belladonna